Protein AF-A0A4Q3SD34-F1 (afdb_monomer_lite)

Secondary structure (DSSP, 8-state):
--------------------S-SHHHHHHHHHHHHHHHHHHHHHH---GGGS--SSGGGPPPHHHHHHHHHHHHHHHHHHHHHHHHHHHHHHHTTTTT--HHHHHHHHHHHHHHHHHHHHHHHHHHHHHHHHTSTTHHHHHHHHHHHHHHHHHHH-TTS----EEEEEES-SS-EEE-TTSB-TTS-B-SSEEEEEEGGGGSSSHHHHHHHHHHHHHHHHHTTHHHHHHHHHHSGGG-

Foldseek 3Di:
DDDDDDDDDDDDDPPDPPPPPDDPVVVLLVVLLVVLVVLVVV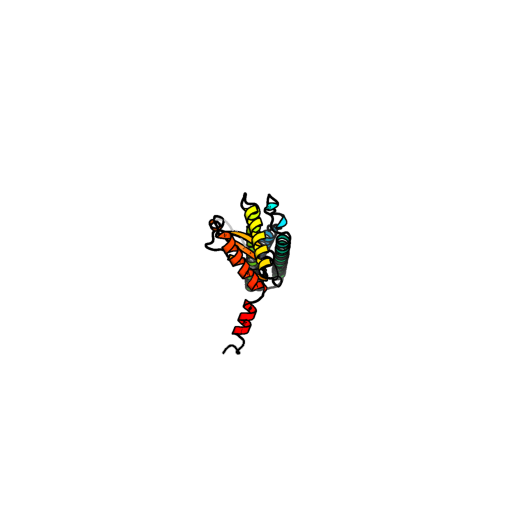LVVDDQLVVLAAPDPLLDFDPQVSVLLRVLSVVLSVVLNVLSVVLNVVSVVCVVPVDDSVVSVVSSVVSVQLSVQSVVQSVLVVQLSNQSNPPPRSNVQNVLQVLLQVLLVVVDPLFDRAREGEDEDQDPAKAKPAFQDQGRNRDTRRYIYIYDYPVCVPDDNRSVRSSVNSVVNRCVRVVVVVVVVVVVPPPPPD

Sequence (238 aa):
MKDSLFTSIMNANPQPAHLQKQPRASYALDYLLNEAQSLLSRLHQVKPFSMTMPMVQGAAVSDRAMKEVSELLEHGKNAVFKSISAFINTVQNARTQQHDVGELQTRFSLLRLRYNSILDQLDIFADVLAQRSEHGVGIWLSGLDVLAEDGLIACNDLVNNPALMVYIDRGHGAAIRRAATKLPGGDDNPVAVIQVPRERMVGSGVASSLIHEVGHQAVESLHVSAQIRKLLHSKDFL

pLDDT: mean 83.19, std 16.23, range [33.06, 96.69]

Radius of gyration: 30.03 Å; chains: 1; bounding box: 88×64×95 Å

Structure (mmCIF, N/CA/C/O backbone):
data_AF-A0A4Q3SD34-F1
#
_entry.id 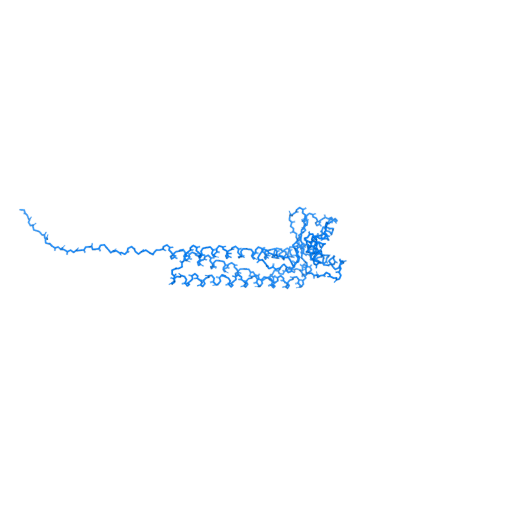  AF-A0A4Q3SD34-F1
#
loop_
_atom_site.group_PDB
_atom_site.id
_atom_site.type_symbol
_atom_site.label_atom_id
_atom_site.label_alt_id
_atom_site.label_comp_id
_atom_site.label_asym_id
_atom_site.label_entity_id
_atom_site.label_seq_id
_atom_site.pdbx_PDB_ins_code
_atom_site.Cartn_x
_atom_site.Cartn_y
_atom_site.Cartn_z
_atom_site.occupancy
_atom_site.B_iso_or_equiv
_atom_site.auth_seq_id
_atom_site.auth_comp_id
_atom_site.auth_asym_id
_atom_site.auth_atom_id
_atom_site.pdbx_PDB_model_num
ATOM 1 N N . MET A 1 1 ? -51.416 42.972 74.936 1.00 43.94 1 MET A N 1
ATOM 2 C CA . MET A 1 1 ? -50.729 42.782 73.641 1.00 43.94 1 MET A CA 1
ATOM 3 C C . MET A 1 1 ? -50.892 41.320 73.257 1.00 43.94 1 MET A C 1
ATOM 5 O O . MET A 1 1 ? -50.653 40.474 74.104 1.00 43.94 1 MET A O 1
ATOM 9 N N . LYS A 1 2 ? -51.419 41.108 72.047 1.00 35.03 2 LYS A N 1
ATOM 10 C CA . LYS A 1 2 ? -51.870 39.874 71.371 1.00 35.03 2 LYS A CA 1
ATOM 11 C C . LYS A 1 2 ? -50.932 38.659 71.531 1.00 35.03 2 LYS A C 1
ATOM 13 O O . LYS A 1 2 ? -49.721 38.844 71.516 1.00 35.03 2 LYS A O 1
ATOM 18 N N . ASP A 1 3 ? -51.491 37.498 71.886 1.00 34.22 3 ASP A N 1
ATOM 19 C CA . ASP A 1 3 ? -51.780 36.305 71.039 1.00 34.22 3 ASP A CA 1
ATOM 20 C C . ASP A 1 3 ? -50.501 35.592 70.546 1.00 34.22 3 ASP A C 1
ATOM 22 O O . ASP A 1 3 ? -49.710 36.166 69.809 1.00 34.22 3 ASP A O 1
ATOM 26 N N . SER A 1 4 ? -50.146 34.409 71.069 1.00 41.91 4 SER A N 1
ATOM 27 C CA . SER A 1 4 ? -50.618 33.077 70.626 1.00 41.91 4 SER A CA 1
ATOM 28 C C . SER A 1 4 ? -50.317 32.805 69.150 1.00 41.91 4 SER A C 1
ATOM 30 O O . SER A 1 4 ? -50.845 33.531 68.319 1.00 41.91 4 SER A O 1
ATOM 32 N N . LEU A 1 5 ? -49.542 31.746 68.839 1.00 34.38 5 LEU A N 1
ATOM 33 C CA . LEU A 1 5 ? -49.793 30.764 67.756 1.00 34.38 5 LEU A CA 1
ATOM 34 C C . LEU A 1 5 ? -48.586 29.814 67.489 1.00 34.38 5 LEU A C 1
ATOM 36 O O . LEU A 1 5 ? -47.457 30.269 67.341 1.00 34.38 5 LEU A O 1
ATOM 40 N N . PHE A 1 6 ? -48.907 28.512 67.356 1.00 34.81 6 PHE A N 1
ATOM 41 C CA . PHE A 1 6 ? -48.138 27.347 66.842 1.00 34.81 6 PHE A CA 1
ATOM 42 C C . PHE A 1 6 ? -46.991 26.805 67.720 1.00 34.81 6 PHE A C 1
ATOM 44 O O . PHE A 1 6 ? -45.934 27.408 67.816 1.00 34.81 6 PHE A O 1
ATOM 51 N N . THR A 1 7 ? -47.090 25.692 68.463 1.00 35.28 7 THR A N 1
ATOM 52 C CA . THR A 1 7 ? -47.574 24.312 68.201 1.00 35.28 7 THR A CA 1
ATOM 53 C C . THR A 1 7 ? -46.799 23.547 67.119 1.00 35.28 7 THR A C 1
ATOM 55 O O . THR A 1 7 ? -47.086 23.670 65.937 1.00 35.28 7 THR A O 1
ATOM 58 N N . SER A 1 8 ? -45.857 22.722 67.596 1.00 37.97 8 SER A N 1
ATOM 59 C CA . SER A 1 8 ? -45.532 21.344 67.181 1.00 37.97 8 SER A CA 1
ATOM 60 C C . SER A 1 8 ? -45.650 20.968 65.701 1.00 37.97 8 SER A C 1
ATOM 62 O O . SER A 1 8 ? -46.760 20.736 65.239 1.00 37.97 8 SER A O 1
ATOM 64 N N . ILE A 1 9 ? -44.506 20.712 65.048 1.00 37.50 9 ILE A N 1
ATOM 65 C CA . ILE A 1 9 ? -44.315 19.552 64.156 1.00 37.50 9 ILE A CA 1
ATOM 66 C C . ILE A 1 9 ? -42.871 19.045 64.322 1.00 37.50 9 ILE A C 1
ATOM 68 O O . ILE A 1 9 ? -41.914 19.651 63.844 1.00 37.50 9 ILE A O 1
ATOM 72 N N . MET A 1 10 ? -42.729 17.898 64.994 1.00 38.75 10 MET A N 1
ATOM 73 C CA . MET A 1 10 ? -41.684 16.927 64.676 1.00 38.75 10 MET A CA 1
ATOM 74 C C . MET A 1 10 ? -41.808 16.563 63.197 1.00 38.75 10 MET A C 1
ATOM 76 O O . MET A 1 10 ? -42.869 16.098 62.795 1.00 38.75 10 MET A O 1
ATOM 80 N N . ASN A 1 11 ? -40.738 16.680 62.414 1.00 36.41 11 ASN A N 1
ATOM 81 C CA . ASN A 1 11 ? -40.399 15.591 61.506 1.00 36.41 11 ASN A CA 1
ATOM 82 C C . ASN A 1 11 ? -38.962 15.686 61.004 1.00 36.41 11 ASN A C 1
ATOM 84 O O . ASN A 1 11 ? -38.533 16.664 60.396 1.00 36.41 11 ASN A O 1
ATOM 88 N N . ALA A 1 12 ? -38.256 14.603 61.311 1.00 41.91 12 ALA A N 1
ATOM 89 C CA . ALA A 1 12 ? -37.101 14.062 60.635 1.00 41.91 12 ALA A CA 1
ATOM 90 C C . ALA A 1 12 ? -36.915 14.582 59.203 1.00 41.91 12 ALA A C 1
ATOM 92 O O . ALA A 1 12 ? -37.722 14.305 58.319 1.00 41.91 12 ALA A O 1
ATOM 93 N N . ASN A 1 13 ? -35.786 15.242 58.965 1.00 33.06 13 ASN A N 1
ATOM 94 C CA . ASN A 1 13 ? -35.209 15.289 57.634 1.00 33.06 13 ASN A CA 1
ATOM 95 C C . ASN A 1 13 ? -33.976 14.374 57.637 1.00 33.06 13 ASN A C 1
ATOM 97 O O . ASN A 1 13 ? -32.882 14.834 57.972 1.00 33.06 13 ASN A O 1
ATOM 101 N N . PRO A 1 14 ? -34.116 13.066 57.349 1.00 40.38 14 PRO A N 1
ATOM 102 C CA . PRO A 1 14 ? -32.965 12.289 56.944 1.00 40.38 14 PRO A CA 1
ATOM 103 C C . PRO A 1 14 ? -32.581 12.819 55.564 1.00 40.38 14 PRO A C 1
ATOM 105 O O . PRO A 1 14 ? -33.291 12.592 54.584 1.00 40.38 14 PRO A O 1
ATOM 108 N N . GLN A 1 15 ? -31.474 13.557 55.478 1.00 40.53 15 GLN A N 1
ATOM 109 C CA . GLN A 1 15 ? -30.847 13.774 54.179 1.00 40.53 15 GLN A CA 1
ATOM 110 C C . GLN A 1 15 ? -30.647 12.393 53.534 1.00 40.53 15 GLN A C 1
ATOM 112 O O . GLN A 1 15 ? -30.034 11.522 54.162 1.00 40.53 15 GLN A O 1
ATOM 117 N N . PRO A 1 16 ? -31.187 12.138 52.331 1.00 36.78 16 PRO A N 1
ATOM 118 C CA . PRO A 1 16 ? -31.052 10.836 51.712 1.00 36.78 16 PRO A CA 1
ATOM 119 C C . PRO A 1 16 ? -29.580 10.597 51.384 1.00 36.78 16 PRO A C 1
ATOM 121 O O . PRO A 1 16 ? -28.958 11.331 50.615 1.00 36.78 16 PRO A O 1
ATOM 124 N N . ALA A 1 17 ? -29.041 9.527 51.964 1.00 40.59 17 ALA A N 1
ATOM 125 C CA . ALA A 1 17 ? -27.753 8.929 51.649 1.00 40.59 17 ALA A CA 1
ATOM 126 C C . ALA A 1 17 ? -27.761 8.300 50.238 1.00 40.59 17 ALA A C 1
ATOM 128 O O . ALA A 1 17 ? -27.554 7.104 50.066 1.00 40.59 17 ALA A O 1
ATOM 129 N N . HIS A 1 18 ? -28.004 9.116 49.213 1.00 40.25 18 HIS A N 1
ATOM 130 C CA . HIS A 1 18 ? -27.936 8.731 47.806 1.00 40.25 18 HIS A CA 1
ATOM 131 C C . HIS A 1 18 ? -27.177 9.782 46.989 1.00 40.25 18 HIS A C 1
ATOM 133 O O . HIS A 1 18 ? -27.615 10.219 45.931 1.00 40.25 18 HIS A O 1
ATOM 139 N N . LEU A 1 19 ? -25.966 10.132 47.427 1.00 41.06 19 LEU A N 1
ATOM 140 C CA . LEU A 1 19 ? -24.918 10.484 46.469 1.00 41.06 19 LEU A CA 1
ATOM 141 C C . LEU A 1 19 ? -24.495 9.183 45.782 1.00 41.06 19 LEU A C 1
ATOM 143 O O . LEU A 1 19 ? -23.561 8.496 46.197 1.00 41.06 19 LEU A O 1
ATOM 147 N N . GLN A 1 20 ? -25.277 8.808 44.768 1.00 48.84 20 GLN A N 1
ATOM 148 C CA . GLN A 1 20 ? -24.973 7.730 43.841 1.00 48.84 20 GLN A CA 1
ATOM 149 C C . GLN A 1 20 ? -23.532 7.907 43.345 1.00 48.84 20 GLN A C 1
ATOM 151 O O . GLN A 1 20 ? -23.203 8.856 42.635 1.00 48.84 20 GLN A O 1
ATOM 156 N N . LYS A 1 21 ? -22.659 6.966 43.714 1.00 45.34 21 LYS A N 1
ATOM 157 C CA . LYS A 1 21 ? -21.327 6.756 43.128 1.00 45.34 21 LYS A CA 1
ATOM 158 C C . LYS A 1 21 ? -21.448 6.286 41.664 1.00 45.34 21 LYS A C 1
ATOM 160 O O . LYS A 1 21 ? -20.901 5.255 41.300 1.00 45.34 21 LYS A O 1
ATOM 165 N N . GLN A 1 22 ? -22.180 6.997 40.812 1.00 58.72 22 GLN A N 1
ATOM 166 C CA . GLN A 1 22 ? -22.229 6.738 39.372 1.00 58.72 22 GLN A CA 1
ATOM 167 C C . GLN A 1 22 ? -22.376 8.064 38.625 1.00 58.72 22 GLN A C 1
ATOM 169 O O . GLN A 1 22 ? -23.469 8.611 38.537 1.00 58.72 22 GLN A O 1
ATOM 174 N N . PRO A 1 23 ? -21.252 8.640 38.155 1.00 55.62 23 PRO A N 1
ATOM 175 C CA . PRO A 1 23 ? -21.280 9.152 36.778 1.00 55.62 23 PRO A CA 1
ATOM 176 C C . PRO A 1 23 ? -20.017 8.849 35.948 1.00 55.62 23 PRO A C 1
ATOM 178 O O . PRO A 1 23 ? -20.110 8.640 34.745 1.00 55.62 23 PRO A O 1
ATOM 181 N N . ARG A 1 24 ? -18.815 8.811 36.545 1.00 60.28 24 ARG A N 1
ATOM 182 C CA . ARG A 1 24 ? -17.552 8.873 35.773 1.00 60.28 24 ARG A CA 1
ATOM 183 C C . ARG A 1 24 ? -17.277 7.649 34.895 1.00 60.28 24 ARG A C 1
ATOM 185 O O . ARG A 1 24 ? -16.836 7.817 33.765 1.00 60.28 24 ARG A O 1
ATOM 192 N N . ALA A 1 25 ? -17.540 6.443 35.399 1.00 64.06 25 ALA A N 1
ATOM 193 C CA . ALA A 1 25 ? -17.290 5.215 34.642 1.00 64.06 25 ALA A CA 1
ATOM 194 C C . ALA A 1 25 ? -18.228 5.085 33.429 1.00 64.06 25 ALA A C 1
ATOM 196 O O . ALA A 1 25 ? -17.779 4.687 32.360 1.00 64.06 25 ALA A O 1
ATOM 197 N N . SER A 1 26 ? -19.496 5.501 33.563 1.00 74.19 26 SER A N 1
ATOM 198 C CA . SER A 1 26 ? -20.449 5.519 32.442 1.00 74.19 26 SER A CA 1
ATOM 199 C C . SER A 1 26 ? -19.987 6.474 31.343 1.00 74.19 26 SER A C 1
ATOM 201 O O . SER A 1 26 ? -19.877 6.062 30.194 1.00 74.19 26 SER A O 1
ATOM 203 N N . TYR A 1 27 ? -19.601 7.705 31.703 1.00 84.00 27 TYR A N 1
ATOM 204 C CA . TYR A 1 27 ? -19.099 8.683 30.731 1.00 84.00 27 TYR A CA 1
ATOM 205 C C . TYR A 1 27 ? -17.830 8.214 30.005 1.00 84.00 27 TYR A C 1
ATOM 207 O O . TYR A 1 27 ? -17.676 8.477 28.815 1.00 84.00 27 TYR A O 1
ATOM 215 N N . ALA A 1 28 ? -16.927 7.507 30.690 1.00 87.38 28 ALA A N 1
ATOM 216 C CA . ALA A 1 28 ? -15.711 6.980 30.070 1.00 87.38 28 ALA A CA 1
ATOM 217 C C . ALA A 1 28 ? -16.007 5.866 29.047 1.00 87.38 28 ALA A C 1
ATOM 219 O O . ALA A 1 28 ? -15.408 5.839 27.973 1.00 87.38 28 ALA A O 1
ATOM 220 N N . LEU A 1 29 ? -16.959 4.977 29.349 1.00 89.44 29 LEU A N 1
ATOM 221 C CA . LEU A 1 29 ? -17.404 3.945 28.410 1.00 89.44 29 LEU A CA 1
ATOM 222 C C . LEU A 1 29 ? -18.146 4.552 27.211 1.00 89.44 29 LEU A C 1
ATOM 224 O O . LEU A 1 29 ? -17.932 4.118 26.081 1.00 89.44 29 LEU A O 1
ATOM 228 N N . ASP A 1 30 ? -18.974 5.575 27.439 1.00 90.38 30 ASP A N 1
ATOM 229 C CA . ASP A 1 30 ? -19.666 6.311 26.374 1.00 90.38 30 ASP A CA 1
ATOM 230 C C . ASP A 1 30 ? -18.673 7.012 25.440 1.00 90.38 30 ASP A C 1
ATOM 232 O O . ASP A 1 30 ? -18.822 6.960 24.219 1.00 90.38 30 ASP A O 1
ATOM 236 N N . TYR A 1 31 ? -17.619 7.607 26.004 1.00 92.62 31 TYR A N 1
ATOM 237 C CA . TYR A 1 31 ? -16.535 8.212 25.236 1.00 92.62 31 TYR A CA 1
ATOM 238 C C . TYR A 1 31 ? -15.827 7.186 24.337 1.00 92.62 31 TYR A C 1
ATOM 240 O O . TYR A 1 31 ? -15.721 7.398 23.130 1.00 92.62 31 TYR A O 1
ATOM 248 N N . LEU A 1 32 ? -15.415 6.042 24.895 1.00 93.81 32 LEU A N 1
ATOM 249 C CA . LEU A 1 32 ? -14.768 4.966 24.134 1.00 93.81 32 LEU A CA 1
ATOM 250 C C . LEU A 1 32 ? -15.659 4.403 23.023 1.00 93.81 32 LEU A C 1
ATOM 252 O O . LEU A 1 32 ? -15.178 4.103 21.928 1.00 93.81 32 LEU A O 1
ATOM 256 N N . LEU A 1 33 ? -16.958 4.266 23.294 1.00 94.44 33 LEU A N 1
ATOM 257 C CA . LEU A 1 33 ? -17.926 3.797 22.311 1.00 94.44 33 LEU A CA 1
ATOM 258 C C . LEU A 1 33 ? -18.051 4.781 21.141 1.00 94.44 33 LEU A C 1
ATOM 260 O O . LEU A 1 33 ? -17.977 4.363 19.985 1.00 94.44 33 LEU A O 1
ATOM 264 N N . ASN A 1 34 ? -18.185 6.076 21.433 1.00 95.19 34 ASN A N 1
ATOM 265 C CA . ASN A 1 34 ? -18.289 7.121 20.414 1.00 95.19 34 ASN A CA 1
ATOM 266 C C . ASN A 1 34 ? -17.014 7.215 19.559 1.00 95.19 34 ASN A C 1
ATOM 268 O O . ASN A 1 34 ? -17.090 7.333 18.336 1.00 95.19 34 ASN A O 1
ATOM 272 N N . GLU A 1 35 ? -15.836 7.105 20.174 1.00 96.69 35 GLU A N 1
ATOM 273 C CA . GLU A 1 35 ? -14.555 7.083 19.457 1.00 96.69 35 GLU A CA 1
ATOM 274 C C . GLU A 1 35 ? -14.430 5.858 18.532 1.00 96.69 35 GLU A C 1
ATOM 276 O O . GLU A 1 35 ? -14.020 5.979 17.373 1.00 96.69 35 GLU A O 1
ATOM 281 N N . ALA A 1 36 ? -14.851 4.674 18.989 1.00 96.19 36 ALA A N 1
ATOM 282 C CA . ALA A 1 36 ? -14.878 3.473 18.155 1.00 96.19 36 ALA A CA 1
ATOM 283 C C . ALA A 1 36 ? -15.874 3.593 16.984 1.00 96.19 36 ALA A C 1
ATOM 285 O O . ALA A 1 36 ? -15.559 3.209 15.856 1.00 96.19 36 ALA A O 1
ATOM 286 N N . GLN A 1 37 ? -17.050 4.180 17.215 1.00 96.12 37 GLN A N 1
ATOM 287 C CA . GLN A 1 37 ? -18.034 4.463 16.163 1.00 96.12 37 GLN A CA 1
ATOM 288 C C . GLN A 1 37 ? -17.535 5.512 15.157 1.00 96.12 37 GLN A C 1
ATOM 290 O O . GLN A 1 37 ? -17.811 5.404 13.960 1.00 96.12 37 GLN A O 1
ATOM 295 N N . SER A 1 38 ? -16.754 6.496 15.609 1.00 96.25 38 SER A N 1
ATOM 296 C CA . SER A 1 38 ? -16.080 7.466 14.738 1.00 96.25 38 SER A CA 1
ATOM 297 C C . SER A 1 38 ? -15.061 6.787 13.815 1.00 96.25 38 SER A C 1
ATOM 299 O O . SER A 1 38 ? -15.025 7.081 12.617 1.00 96.25 38 SER A O 1
ATOM 301 N N . LEU A 1 39 ? -14.274 5.827 14.323 1.00 95.88 39 LEU A N 1
ATOM 302 C CA . LEU A 1 39 ? -13.377 5.018 13.484 1.00 95.88 39 LEU A CA 1
ATOM 303 C C . LEU A 1 39 ? -14.153 4.237 12.417 1.00 95.88 39 LEU A C 1
ATOM 305 O O . LEU A 1 39 ? -13.760 4.236 11.252 1.00 95.88 39 LEU A O 1
ATOM 309 N N . LEU A 1 40 ? -15.279 3.622 12.789 1.00 94.44 40 LEU A N 1
ATOM 310 C CA . LEU A 1 40 ? -16.130 2.894 11.846 1.00 94.44 40 LEU A CA 1
ATOM 311 C C . LEU A 1 40 ? -16.703 3.817 10.761 1.00 94.44 40 LEU A C 1
ATOM 313 O O . LEU A 1 40 ? -16.661 3.501 9.574 1.00 94.44 40 LEU A O 1
ATOM 317 N N . SER A 1 41 ? -17.180 4.994 11.168 1.00 94.88 41 SER A N 1
ATOM 318 C CA . SER A 1 41 ? -17.732 6.000 10.258 1.00 94.88 41 SER A CA 1
ATOM 319 C C . SER A 1 41 ? -16.690 6.491 9.252 1.00 94.88 41 SER A C 1
ATOM 321 O O . SER A 1 41 ? -17.011 6.689 8.082 1.00 94.88 41 SER A O 1
ATOM 323 N N . ARG A 1 42 ? -15.431 6.651 9.677 1.00 93.75 42 ARG A N 1
ATOM 324 C CA . ARG A 1 42 ? -14.319 6.983 8.776 1.00 93.75 42 ARG A CA 1
ATOM 325 C C . ARG A 1 42 ? -13.960 5.822 7.849 1.00 93.75 42 ARG A C 1
ATOM 327 O O . ARG A 1 42 ? -13.786 6.047 6.657 1.00 93.75 42 ARG A O 1
ATOM 334 N N . LEU A 1 43 ? -13.948 4.583 8.344 1.00 93.19 43 LEU A N 1
ATOM 335 C CA . LEU A 1 43 ? -13.711 3.395 7.513 1.00 93.19 43 LEU A CA 1
ATOM 336 C C . LEU A 1 43 ? -14.728 3.272 6.365 1.00 93.19 43 LEU A C 1
ATOM 338 O O . LEU A 1 43 ? -14.383 2.849 5.261 1.00 93.19 43 LEU A O 1
ATOM 342 N N . HIS A 1 44 ? -15.981 3.658 6.612 1.00 91.38 44 HIS A N 1
ATOM 343 C CA . HIS A 1 44 ? -17.042 3.637 5.603 1.00 91.38 44 HIS A CA 1
ATOM 344 C C . HIS A 1 44 ? -16.840 4.681 4.493 1.00 91.38 44 HIS A C 1
ATOM 346 O O . HIS A 1 44 ? -17.357 4.496 3.394 1.00 91.38 44 HIS A O 1
ATOM 352 N N . GLN A 1 45 ? -16.075 5.747 4.745 1.00 90.50 45 GLN A N 1
ATOM 353 C CA . GLN A 1 45 ? -15.760 6.767 3.739 1.00 90.50 45 GLN A CA 1
ATOM 354 C C . GLN A 1 45 ? -14.659 6.324 2.770 1.00 90.50 45 GLN A C 1
ATOM 356 O O . GLN A 1 45 ? -14.542 6.895 1.687 1.00 90.50 45 GLN A O 1
ATOM 361 N N . VAL A 1 46 ? -13.879 5.296 3.123 1.00 88.81 46 VAL A N 1
ATOM 362 C CA . VAL A 1 46 ? -12.850 4.734 2.243 1.00 88.81 46 VAL A CA 1
ATOM 363 C C . VAL A 1 46 ? -13.531 4.072 1.045 1.00 88.81 46 VAL A C 1
ATOM 365 O O . VAL A 1 46 ? -14.189 3.035 1.185 1.00 88.81 46 VAL A O 1
ATOM 368 N N . LYS A 1 47 ? -13.395 4.675 -0.136 1.00 87.19 47 LYS A N 1
ATOM 369 C CA . LYS A 1 47 ? -14.011 4.185 -1.374 1.00 87.19 47 LYS A CA 1
ATOM 370 C C . LYS A 1 47 ? -13.188 3.054 -2.001 1.00 87.19 47 LYS A C 1
ATOM 372 O O . LYS A 1 47 ? -11.979 3.007 -1.797 1.00 87.19 47 LYS A O 1
ATOM 377 N N . PRO A 1 48 ? -13.819 2.151 -2.772 1.00 87.62 48 PRO A N 1
ATOM 378 C CA . PRO A 1 48 ? -13.096 1.203 -3.611 1.00 87.62 48 PRO A CA 1
ATOM 379 C C . PRO A 1 48 ? -12.181 1.928 -4.597 1.00 87.62 48 PRO A C 1
ATOM 381 O O . PRO A 1 48 ? -12.592 2.923 -5.197 1.00 87.62 48 PRO A O 1
ATOM 384 N N . PHE A 1 49 ? -10.984 1.391 -4.828 1.00 87.81 49 PHE A N 1
ATOM 385 C CA . PHE A 1 49 ? -10.047 1.956 -5.800 1.00 87.81 49 PHE A CA 1
ATOM 386 C C . PHE A 1 49 ? -10.605 1.988 -7.225 1.00 87.81 49 PHE A C 1
ATOM 388 O O . PHE A 1 49 ? -10.253 2.867 -8.004 1.00 87.81 49 PHE A O 1
ATOM 395 N N . SER A 1 50 ? -11.524 1.081 -7.568 1.00 83.25 50 SER A N 1
ATOM 396 C CA . SER A 1 50 ? -12.205 1.074 -8.868 1.00 83.25 50 SER A CA 1
ATOM 397 C C . SER A 1 50 ? -13.043 2.327 -9.132 1.00 83.25 50 SER A C 1
ATOM 399 O O . SER A 1 50 ? -13.378 2.602 -10.278 1.00 83.25 50 SER A O 1
ATOM 401 N N . MET A 1 51 ? -13.363 3.116 -8.100 1.00 82.94 51 MET A N 1
ATOM 402 C CA . MET A 1 51 ? -14.027 4.412 -8.263 1.00 82.94 51 MET A CA 1
ATOM 403 C C . MET A 1 51 ? -13.054 5.549 -8.617 1.00 82.94 51 MET A C 1
ATOM 405 O O . MET A 1 51 ? -13.508 6.650 -8.920 1.00 82.94 51 MET A O 1
ATOM 409 N N . THR A 1 52 ? -11.744 5.295 -8.598 1.00 72.88 52 THR A N 1
ATOM 410 C CA . THR A 1 52 ? -10.673 6.267 -8.876 1.00 72.88 52 THR A CA 1
ATOM 411 C C . THR A 1 52 ? -10.084 6.060 -10.279 1.00 72.88 52 THR A C 1
ATOM 413 O O . THR A 1 52 ? -8.876 6.161 -10.480 1.00 72.88 52 THR A O 1
ATOM 416 N N . MET A 1 53 ? -10.922 5.716 -11.264 1.00 67.56 53 MET A N 1
ATOM 417 C CA . MET A 1 53 ? -10.452 5.474 -12.632 1.00 67.56 53 MET A CA 1
ATOM 418 C C . MET A 1 53 ? -9.902 6.752 -13.283 1.00 67.56 53 MET A C 1
ATOM 420 O O . MET A 1 53 ? -10.537 7.806 -13.177 1.00 67.56 53 MET A O 1
ATOM 424 N N . PRO A 1 54 ? -8.766 6.667 -14.003 1.00 76.69 54 PRO A N 1
ATOM 425 C CA . PRO A 1 54 ? -8.249 7.798 -14.753 1.00 76.69 54 PRO A CA 1
ATOM 426 C C . PRO A 1 54 ? -9.204 8.202 -15.873 1.00 76.69 54 PRO A C 1
ATOM 428 O O . PRO A 1 54 ? -9.909 7.375 -16.453 1.00 76.69 54 PRO A O 1
ATOM 431 N N . MET A 1 55 ? -9.183 9.488 -16.229 1.00 72.56 55 MET A N 1
ATOM 432 C CA . MET A 1 55 ? -10.027 10.022 -17.306 1.00 72.56 55 MET A CA 1
ATOM 433 C C . MET A 1 55 ? -9.662 9.464 -18.692 1.00 72.56 55 MET A C 1
ATOM 435 O O . MET A 1 55 ? -10.460 9.560 -19.622 1.00 72.56 55 MET A O 1
ATOM 439 N N . VAL A 1 56 ? -8.465 8.886 -18.843 1.00 83.44 56 VAL A N 1
ATOM 440 C CA . VAL A 1 56 ? -7.976 8.284 -20.089 1.00 83.44 56 VAL A CA 1
ATOM 441 C C . VAL A 1 56 ? -7.451 6.874 -19.837 1.00 83.44 56 VAL A C 1
ATOM 443 O O . VAL A 1 56 ? -6.721 6.634 -18.879 1.00 83.44 56 VAL A O 1
ATOM 446 N N . GLN A 1 57 ? -7.778 5.943 -20.737 1.00 84.62 57 GLN A N 1
ATOM 447 C CA . GLN A 1 57 ? -7.357 4.539 -20.625 1.00 84.62 57 GLN A CA 1
ATOM 448 C C . GLN A 1 57 ? -5.834 4.374 -20.692 1.00 84.62 57 GLN A C 1
ATOM 450 O O . GLN A 1 57 ? -5.275 3.552 -19.982 1.00 84.62 57 GLN A O 1
ATOM 455 N N . GLY A 1 58 ? -5.142 5.210 -21.475 1.00 86.50 58 GLY A N 1
ATOM 456 C CA . GLY A 1 58 ? -3.676 5.192 -21.564 1.00 86.50 58 GLY A CA 1
ATOM 457 C C . GLY A 1 58 ? -2.947 5.655 -20.297 1.00 86.50 58 GLY A C 1
ATOM 458 O O . GLY A 1 58 ? -1.725 5.670 -20.284 1.00 86.50 58 GLY A O 1
ATOM 459 N N . ALA A 1 59 ? -3.675 6.072 -19.260 1.00 91.25 59 ALA A N 1
ATOM 460 C CA . ALA A 1 59 ? -3.131 6.359 -17.938 1.00 91.25 59 ALA A CA 1
ATOM 461 C C . ALA A 1 59 ? -3.515 5.284 -16.907 1.00 91.25 59 ALA A C 1
ATOM 463 O O . ALA A 1 59 ? -3.277 5.468 -15.720 1.00 91.25 59 ALA A O 1
ATOM 464 N N . ALA A 1 60 ? -4.152 4.184 -17.310 1.00 91.00 60 ALA A N 1
ATOM 465 C CA . ALA A 1 60 ? -4.475 3.108 -16.385 1.00 91.00 60 ALA A CA 1
ATOM 466 C C . ALA A 1 60 ? -3.203 2.399 -15.889 1.00 91.00 60 ALA A C 1
ATOM 468 O O . ALA A 1 60 ? -2.197 2.310 -16.597 1.00 91.00 60 ALA A O 1
ATOM 469 N N . VAL A 1 61 ? -3.270 1.900 -14.654 1.00 92.75 61 VAL A N 1
ATOM 470 C CA . VAL A 1 61 ? -2.341 0.877 -14.153 1.00 92.75 61 VAL A CA 1
ATOM 471 C C . VAL A 1 61 ? -2.701 -0.477 -14.769 1.00 92.75 61 VAL A C 1
ATOM 473 O O . VAL A 1 61 ? -3.811 -0.644 -15.279 1.00 92.75 61 VAL A O 1
ATOM 476 N N . SER A 1 62 ? -1.800 -1.458 -14.697 1.00 92.69 62 SER A N 1
ATOM 477 C CA . SER A 1 62 ? -2.100 -2.801 -15.201 1.00 92.69 62 SER A CA 1
ATOM 478 C C . SER A 1 62 ? -3.254 -3.459 -14.429 1.00 92.69 62 SER A C 1
ATOM 480 O O . SER A 1 62 ? -3.422 -3.256 -13.222 1.00 92.69 62 SER A O 1
ATOM 482 N N . ASP A 1 63 ? -4.051 -4.286 -15.116 1.00 92.25 63 ASP A N 1
ATOM 483 C CA . ASP A 1 63 ? -5.204 -4.983 -14.520 1.00 92.25 63 ASP A CA 1
ATOM 484 C C . ASP A 1 63 ? -4.801 -5.833 -13.311 1.00 92.25 63 ASP A C 1
ATOM 486 O O . ASP A 1 63 ? -5.528 -5.925 -12.319 1.00 92.25 63 ASP A O 1
ATOM 490 N N . ARG A 1 64 ? -3.605 -6.431 -13.374 1.00 93.44 64 ARG A N 1
ATOM 491 C CA . ARG A 1 64 ? -3.027 -7.189 -12.267 1.00 93.44 64 ARG A CA 1
ATOM 492 C C . ARG A 1 64 ? -2.774 -6.294 -11.060 1.00 93.44 64 ARG A C 1
ATOM 494 O O . ARG A 1 64 ? -3.228 -6.625 -9.968 1.00 93.44 64 ARG A O 1
ATOM 501 N N . ALA A 1 65 ? -2.109 -5.157 -11.265 1.00 93.62 65 ALA A N 1
ATOM 502 C CA . ALA A 1 65 ? -1.826 -4.205 -10.200 1.00 93.62 65 ALA A CA 1
ATOM 503 C C . ALA A 1 65 ? -3.130 -3.715 -9.546 1.00 93.62 65 ALA A C 1
ATOM 505 O O . ALA A 1 65 ? -3.258 -3.691 -8.322 1.00 93.62 65 ALA A O 1
ATOM 506 N N . MET A 1 66 ? -4.130 -3.395 -10.373 1.00 93.62 66 MET A N 1
ATOM 507 C CA . MET A 1 66 ? -5.445 -2.951 -9.920 1.00 93.62 66 MET A CA 1
ATOM 508 C C . MET A 1 66 ? -6.161 -4.010 -9.077 1.00 93.62 66 MET A C 1
ATOM 510 O O . MET A 1 66 ? -6.732 -3.694 -8.028 1.00 93.62 66 MET A O 1
ATOM 514 N N . LYS A 1 67 ? -6.131 -5.269 -9.524 1.00 94.00 67 LYS A N 1
ATOM 515 C CA . LYS A 1 67 ? -6.734 -6.397 -8.813 1.00 94.00 67 LYS A CA 1
ATOM 516 C C . LYS A 1 67 ? -6.078 -6.605 -7.450 1.00 94.00 67 LYS A C 1
ATOM 518 O O . LYS A 1 67 ? -6.779 -6.599 -6.442 1.00 94.00 67 LYS A O 1
ATOM 523 N N . GLU A 1 68 ? -4.755 -6.745 -7.409 1.00 93.81 68 GLU A N 1
ATOM 524 C CA . GLU A 1 68 ? -4.036 -7.088 -6.177 1.00 93.81 68 GLU A CA 1
ATOM 525 C C . GLU A 1 68 ? -4.155 -5.971 -5.115 1.00 93.81 68 GLU A C 1
ATOM 527 O O . GLU A 1 68 ? -4.353 -6.240 -3.928 1.00 93.81 68 GLU A O 1
ATOM 532 N N . VAL A 1 69 ? -4.129 -4.702 -5.534 1.00 93.50 69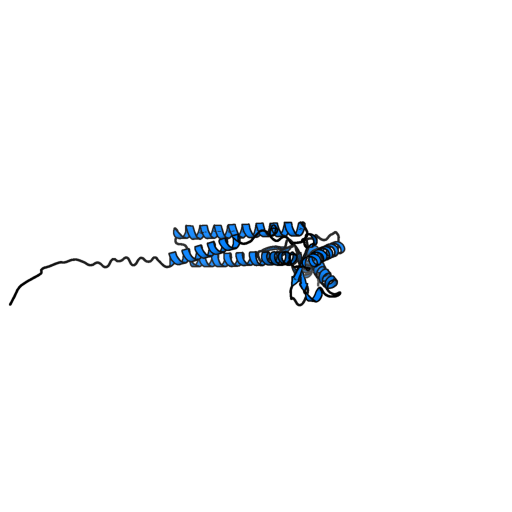 VAL A N 1
ATOM 533 C CA . VAL A 1 69 ? -4.327 -3.548 -4.638 1.00 93.50 69 VAL A CA 1
ATOM 534 C C . VAL A 1 69 ? -5.782 -3.432 -4.159 1.00 93.50 69 VAL A C 1
ATOM 536 O O . VAL A 1 69 ? -6.031 -3.062 -3.009 1.00 93.50 69 VAL A O 1
ATOM 539 N N . SER A 1 70 ? -6.759 -3.792 -4.996 1.00 93.44 70 SER A N 1
ATOM 540 C CA . SER A 1 70 ? -8.174 -3.833 -4.591 1.00 93.44 70 SER A CA 1
ATOM 541 C C . SER A 1 70 ? -8.451 -4.939 -3.571 1.00 93.44 70 SER A C 1
ATOM 543 O O . SER A 1 70 ? -9.169 -4.703 -2.599 1.00 93.44 70 SER A O 1
ATOM 545 N N . GLU A 1 71 ? -7.850 -6.117 -3.749 1.00 93.62 71 GLU A N 1
ATOM 546 C CA . GLU A 1 71 ? -7.934 -7.221 -2.786 1.00 93.62 71 GLU A CA 1
ATOM 547 C C . GLU A 1 71 ? -7.306 -6.832 -1.439 1.00 93.62 71 GLU A C 1
ATOM 549 O O . GLU A 1 71 ? -7.891 -7.087 -0.384 1.00 93.62 71 GLU A O 1
ATOM 554 N N . LEU A 1 72 ? -6.159 -6.141 -1.456 1.00 91.94 72 LEU A N 1
ATOM 555 C CA . LEU A 1 72 ? -5.535 -5.609 -0.243 1.00 91.94 72 LEU A CA 1
ATOM 556 C C . LEU A 1 72 ? -6.460 -4.633 0.499 1.00 91.94 72 LEU A C 1
ATOM 558 O O . LEU A 1 72 ? -6.617 -4.737 1.718 1.00 91.94 72 LEU A O 1
ATOM 562 N N . LEU A 1 73 ? -7.096 -3.705 -0.223 1.00 92.44 73 LEU A N 1
ATOM 563 C CA . LEU A 1 73 ? -8.059 -2.762 0.348 1.00 92.44 73 LEU A CA 1
ATOM 564 C C . LEU A 1 73 ? -9.232 -3.483 1.009 1.00 92.44 73 LEU A C 1
ATOM 566 O O . LEU A 1 73 ? -9.606 -3.155 2.137 1.00 92.44 73 LEU A O 1
ATOM 570 N N . GLU A 1 74 ? -9.821 -4.455 0.318 1.00 92.69 74 GLU A N 1
ATOM 571 C CA . GLU A 1 74 ? -10.961 -5.204 0.835 1.00 92.69 74 GLU A CA 1
ATOM 572 C C . GLU A 1 74 ? -10.588 -5.993 2.096 1.00 92.69 74 GLU A C 1
ATOM 574 O O . GLU A 1 74 ? -11.281 -5.899 3.117 1.00 92.69 74 GLU A O 1
ATOM 579 N N . HIS A 1 75 ? -9.460 -6.707 2.074 1.00 91.94 75 HIS A N 1
ATOM 580 C CA . HIS A 1 75 ? -8.958 -7.437 3.236 1.00 91.94 75 HIS A CA 1
ATOM 581 C C . HIS A 1 75 ? -8.648 -6.506 4.414 1.00 91.94 75 HIS A C 1
ATOM 583 O O . HIS A 1 75 ? -9.114 -6.763 5.530 1.00 91.94 75 HIS A O 1
ATOM 589 N N . GLY A 1 76 ? -7.944 -5.396 4.171 1.00 90.81 76 GLY A N 1
ATOM 590 C CA . GLY A 1 76 ? -7.612 -4.399 5.188 1.00 90.81 76 GLY A CA 1
ATOM 591 C C . GLY A 1 76 ? -8.861 -3.788 5.827 1.00 90.81 76 GLY A C 1
ATOM 592 O O . GLY A 1 76 ? -9.000 -3.781 7.055 1.00 90.81 76 GLY A O 1
ATOM 593 N N . LYS A 1 77 ? -9.836 -3.366 5.009 1.00 91.81 77 LYS A N 1
ATOM 594 C CA . LYS A 1 77 ? -11.115 -2.831 5.502 1.00 91.81 77 LYS A CA 1
ATOM 595 C C . LYS A 1 77 ? -11.876 -3.856 6.332 1.00 91.81 77 LYS A C 1
ATOM 597 O O . LYS A 1 77 ? -12.337 -3.532 7.427 1.00 91.81 77 LYS A O 1
ATOM 602 N N . ASN A 1 78 ? -11.978 -5.093 5.854 1.00 92.56 78 ASN A N 1
ATOM 603 C CA . ASN A 1 78 ? -12.687 -6.157 6.559 1.00 92.56 78 ASN A CA 1
ATOM 604 C C . ASN A 1 78 ? -12.022 -6.509 7.898 1.00 92.56 78 ASN A C 1
ATOM 606 O O . ASN A 1 78 ? -12.718 -6.727 8.895 1.00 92.56 78 ASN A O 1
ATOM 610 N N . ALA A 1 79 ? -10.689 -6.533 7.958 1.00 91.25 79 ALA A N 1
ATOM 611 C CA . ALA A 1 79 ? -9.947 -6.797 9.188 1.00 91.25 79 ALA A CA 1
ATOM 612 C C . ALA A 1 79 ? -10.171 -5.698 10.242 1.00 91.25 79 ALA A C 1
ATOM 614 O O . ALA A 1 79 ? -10.421 -5.994 11.419 1.00 91.25 79 ALA A O 1
ATOM 615 N N . VAL A 1 80 ? -10.139 -4.431 9.821 1.00 92.44 80 VAL A N 1
ATOM 616 C CA . VAL A 1 80 ? -10.391 -3.275 10.691 1.00 92.44 80 VAL A CA 1
ATOM 617 C C . VAL A 1 80 ? -11.847 -3.243 11.151 1.00 92.44 80 VAL A C 1
ATOM 619 O O . VAL A 1 80 ? -12.103 -3.102 12.346 1.00 92.44 80 VAL A O 1
ATOM 622 N N . PHE A 1 81 ? -12.800 -3.455 10.240 1.00 95.19 81 PHE A N 1
ATOM 623 C CA . PHE A 1 81 ? -14.229 -3.512 10.549 1.00 95.19 81 PHE A CA 1
ATOM 624 C C . PHE A 1 81 ? -14.537 -4.559 11.623 1.00 95.19 81 PHE A C 1
ATOM 626 O O . PHE A 1 81 ? -15.198 -4.253 12.619 1.00 95.19 81 PHE A O 1
ATOM 633 N N . LYS A 1 82 ? -14.015 -5.784 11.462 1.00 95.25 82 LYS A N 1
ATOM 634 C CA . LYS A 1 82 ? -14.173 -6.865 12.448 1.00 95.25 82 LYS A CA 1
ATOM 635 C C . LYS A 1 82 ? -13.571 -6.484 13.800 1.00 95.25 82 LYS A C 1
ATOM 637 O O . LYS A 1 82 ? -14.207 -6.700 14.827 1.00 95.25 82 LYS A O 1
ATOM 642 N N . SER A 1 83 ? -12.382 -5.881 13.800 1.00 94.38 83 SER A N 1
ATOM 643 C CA . SER A 1 83 ? -11.684 -5.477 15.029 1.00 94.38 83 SER A CA 1
ATOM 644 C C . SER A 1 83 ? -12.435 -4.377 15.790 1.00 94.38 83 SER A C 1
ATOM 646 O O . SER A 1 83 ? -12.610 -4.479 17.004 1.00 94.38 83 SER A O 1
ATOM 648 N N . ILE A 1 84 ? -12.937 -3.357 15.084 1.00 96.12 84 ILE A N 1
ATOM 649 C CA . ILE A 1 84 ? -13.737 -2.277 15.680 1.00 96.12 84 ILE A CA 1
ATO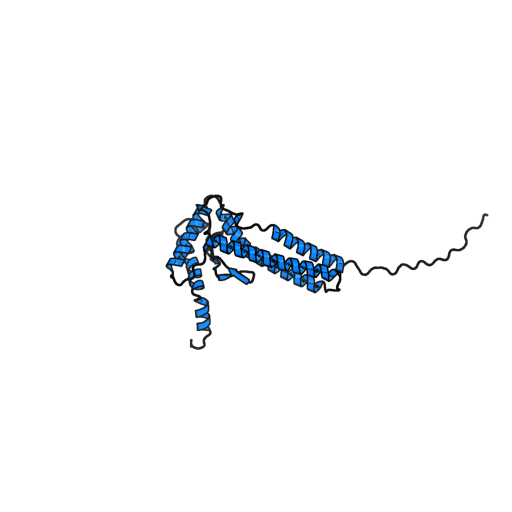M 650 C C . ILE A 1 84 ? -15.075 -2.818 16.190 1.00 96.12 84 ILE A C 1
ATOM 652 O O . ILE A 1 84 ? -15.457 -2.527 17.320 1.00 96.12 84 ILE A O 1
ATOM 656 N N . SER A 1 85 ? -15.766 -3.642 15.399 1.00 96.62 85 SER A N 1
ATOM 657 C CA . SER A 1 85 ? -17.057 -4.225 15.788 1.00 96.62 85 SER A CA 1
ATOM 658 C C . SER A 1 85 ? -16.925 -5.110 17.031 1.00 96.62 85 SER A C 1
ATOM 660 O O . SER A 1 85 ? -17.733 -5.015 17.953 1.00 96.62 85 SER A O 1
ATOM 662 N N . ALA A 1 86 ? -15.866 -5.922 17.107 1.00 95.62 86 ALA A N 1
ATOM 663 C CA . ALA A 1 86 ? -15.563 -6.724 18.290 1.00 95.62 86 ALA A CA 1
ATOM 664 C C . ALA A 1 86 ? -15.289 -5.850 19.526 1.00 95.62 86 ALA A C 1
ATOM 666 O O . ALA A 1 86 ? -15.767 -6.157 20.622 1.00 95.62 86 ALA A O 1
ATOM 667 N N . PHE A 1 87 ? -14.565 -4.739 19.359 1.00 95.75 87 PHE A N 1
ATOM 668 C CA . PHE A 1 87 ? -14.323 -3.788 20.442 1.00 95.75 87 PHE A CA 1
ATOM 669 C C . PHE A 1 87 ? -15.616 -3.101 20.908 1.00 95.75 87 PHE A C 1
ATOM 671 O O . PHE A 1 87 ? -15.871 -3.056 22.108 1.00 95.75 87 PHE A O 1
ATOM 678 N N . ILE A 1 88 ? -16.470 -2.647 19.984 1.00 94.56 88 ILE A N 1
ATOM 679 C CA . ILE A 1 88 ? -17.783 -2.056 20.296 1.00 94.56 88 ILE A CA 1
ATOM 680 C C . ILE A 1 88 ? -18.629 -3.032 21.119 1.00 94.56 88 ILE A C 1
ATOM 682 O O . ILE A 1 88 ? -19.121 -2.660 22.185 1.00 94.56 88 ILE A O 1
ATOM 686 N N . ASN A 1 89 ? -18.727 -4.291 20.682 1.00 93.44 89 ASN A N 1
ATOM 687 C CA . ASN A 1 89 ? -19.451 -5.329 21.418 1.00 93.44 89 ASN A CA 1
ATOM 688 C C . ASN A 1 89 ? -18.857 -5.544 22.821 1.00 93.44 89 ASN A C 1
ATOM 690 O O . ASN A 1 89 ? -19.590 -5.697 23.795 1.00 93.44 89 ASN A O 1
ATOM 694 N N . THR A 1 90 ? -17.526 -5.504 22.946 1.00 92.19 90 THR A N 1
ATOM 695 C CA . THR A 1 90 ? -16.835 -5.625 24.240 1.00 92.19 90 THR A CA 1
ATOM 696 C C . THR A 1 90 ? -17.195 -4.471 25.179 1.00 92.19 90 THR A C 1
ATOM 698 O O . THR A 1 90 ? -17.551 -4.717 26.329 1.00 92.19 90 THR A O 1
ATOM 701 N N . VAL A 1 91 ? -17.167 -3.223 24.698 1.00 91.31 91 VAL A N 1
ATOM 702 C CA . VAL A 1 91 ? -17.512 -2.032 25.498 1.00 91.31 91 VAL A CA 1
ATOM 703 C C . VAL A 1 91 ? -18.992 -2.029 25.892 1.00 91.31 91 VAL A C 1
ATOM 705 O O . VAL A 1 91 ? -19.329 -1.686 27.024 1.00 91.31 91 VAL A O 1
ATOM 708 N N . GLN A 1 92 ? -19.885 -2.451 24.994 1.00 89.44 92 GLN A N 1
ATOM 709 C CA . GLN A 1 92 ? -21.314 -2.569 25.290 1.00 89.44 92 GLN A CA 1
ATOM 710 C C . GLN A 1 92 ? -21.582 -3.614 26.381 1.00 89.44 92 GLN A C 1
ATOM 712 O O . GLN A 1 92 ? -22.315 -3.333 27.329 1.00 89.44 92 GLN A O 1
ATOM 717 N N . ASN A 1 93 ? -20.927 -4.776 26.312 1.00 87.38 93 ASN A N 1
ATOM 718 C CA . ASN A 1 93 ? -21.037 -5.816 27.337 1.00 87.38 93 ASN A CA 1
ATOM 719 C C . ASN A 1 93 ? -20.401 -5.384 28.671 1.00 87.38 93 ASN A C 1
ATOM 721 O O . ASN A 1 93 ? -20.932 -5.690 29.741 1.00 87.38 93 ASN A O 1
ATOM 725 N N . ALA A 1 94 ? -19.328 -4.592 28.623 1.00 84.94 94 ALA A N 1
ATOM 726 C CA . ALA A 1 94 ? -18.676 -4.009 29.794 1.00 84.94 94 ALA A CA 1
ATOM 727 C C . ALA A 1 94 ? -19.543 -2.991 30.556 1.00 84.94 94 ALA A C 1
ATOM 729 O O . ALA A 1 94 ? -19.212 -2.631 31.679 1.00 84.94 94 ALA A O 1
ATOM 730 N N . ARG A 1 95 ? -20.688 -2.552 30.016 1.00 74.25 95 ARG A N 1
ATOM 731 C CA . ARG A 1 95 ? -21.670 -1.789 30.809 1.00 74.25 95 ARG A CA 1
ATOM 732 C C . ARG A 1 95 ? -22.387 -2.649 31.853 1.00 74.25 95 ARG A C 1
ATOM 734 O O . ARG A 1 95 ? -22.877 -2.117 32.843 1.00 74.25 95 ARG A O 1
ATOM 741 N N . THR A 1 96 ? -22.457 -3.963 31.632 1.00 74.06 96 THR A N 1
ATOM 742 C CA . THR A 1 96 ? -23.138 -4.919 32.527 1.00 74.06 96 THR A CA 1
ATOM 743 C C . THR A 1 96 ? -22.190 -5.642 33.484 1.00 74.06 96 THR A C 1
ATOM 745 O O . THR A 1 96 ? -22.627 -6.184 34.494 1.00 74.06 96 THR A O 1
ATOM 748 N N . GLN A 1 97 ? -20.888 -5.624 33.199 1.00 67.88 97 GLN A N 1
ATOM 749 C CA . GLN A 1 97 ? -19.837 -6.282 33.976 1.00 67.88 97 GLN A CA 1
ATOM 750 C C . GLN A 1 97 ? -18.847 -5.217 34.474 1.00 67.88 97 GLN A C 1
ATOM 752 O O . GLN A 1 97 ? -18.510 -4.320 33.716 1.00 67.88 97 GLN A O 1
ATOM 757 N N . GLN A 1 98 ? -18.360 -5.281 35.719 1.00 65.94 98 GLN A N 1
ATOM 758 C CA . GLN A 1 98 ? -17.365 -4.324 36.243 1.00 65.94 98 GLN A CA 1
ATOM 759 C C . GLN A 1 98 ? -15.981 -4.518 35.582 1.00 65.94 98 GLN A C 1
ATOM 761 O O . GLN A 1 98 ? -15.068 -5.061 36.197 1.00 65.94 98 GLN A O 1
ATOM 766 N N . HIS A 1 99 ? -15.824 -4.102 34.322 1.00 71.12 99 HIS A N 1
ATOM 767 C CA . HIS A 1 99 ? -14.534 -4.103 33.619 1.00 71.12 99 HIS A CA 1
ATOM 768 C C . HIS A 1 99 ? -13.666 -2.916 34.037 1.00 71.12 99 HIS A C 1
ATOM 770 O O . HIS A 1 99 ? -14.173 -1.834 34.343 1.00 71.12 99 HIS A O 1
ATOM 776 N N . ASP A 1 100 ? -12.348 -3.111 33.991 1.00 82.81 100 ASP A N 1
ATOM 777 C CA . ASP A 1 100 ? -11.386 -2.027 34.164 1.00 82.81 100 ASP A CA 1
ATOM 778 C C . ASP A 1 100 ? -11.369 -1.118 32.923 1.00 82.81 100 ASP A C 1
ATOM 780 O O . ASP A 1 100 ? -11.039 -1.523 31.806 1.00 82.81 100 ASP A O 1
ATOM 784 N N . VAL A 1 101 ? -11.713 0.152 33.131 1.00 85.69 101 VAL A N 1
ATOM 785 C CA . VAL A 1 101 ? -11.712 1.186 32.089 1.00 85.69 101 VAL A CA 1
ATOM 786 C C . VAL A 1 101 ? -10.296 1.421 31.543 1.00 85.69 101 VAL A C 1
ATOM 788 O O . VAL A 1 101 ? -10.147 1.723 30.358 1.00 85.69 101 VAL A O 1
ATOM 791 N N . GLY A 1 102 ? -9.253 1.252 32.365 1.00 87.44 102 GLY A N 1
ATOM 792 C CA . GLY A 1 102 ? -7.859 1.402 31.936 1.00 87.44 102 GLY A CA 1
ATOM 793 C C . GLY A 1 102 ? -7.447 0.360 30.893 1.00 87.44 102 GLY A C 1
ATOM 794 O O . GLY A 1 102 ? -6.802 0.685 29.888 1.00 87.44 102 GLY A O 1
ATOM 795 N N . GLU A 1 103 ? -7.889 -0.883 31.075 1.00 90.25 103 GLU A N 1
ATOM 796 C CA . GLU A 1 103 ? -7.670 -1.953 30.106 1.00 90.25 103 GLU A CA 1
ATOM 797 C C . GLU A 1 103 ? -8.386 -1.661 28.777 1.00 90.25 103 GLU A C 1
ATOM 799 O O . GLU A 1 103 ? -7.785 -1.778 27.703 1.00 90.25 103 GLU A O 1
ATOM 804 N N . LEU A 1 104 ? -9.644 -1.210 28.829 1.00 92.25 104 LEU A N 1
ATOM 805 C CA . LEU A 1 104 ? -10.411 -0.849 27.631 1.00 92.25 104 LEU A CA 1
ATOM 806 C C . LEU A 1 104 ? -9.778 0.323 26.867 1.00 92.25 104 LEU A C 1
ATOM 808 O O . LEU A 1 104 ? -9.699 0.272 25.639 1.00 92.25 104 LEU A O 1
ATOM 812 N N . GLN A 1 105 ? -9.260 1.333 27.569 1.00 93.38 105 GLN A N 1
ATOM 813 C CA . GLN A 1 105 ? -8.529 2.450 26.963 1.00 93.38 105 GLN A CA 1
ATOM 814 C C . GLN A 1 105 ? -7.244 1.981 26.259 1.00 93.38 105 GLN A C 1
ATOM 816 O O . GLN A 1 105 ? -6.924 2.439 25.158 1.00 93.38 105 GLN A O 1
ATOM 821 N N . THR A 1 106 ? -6.511 1.046 26.867 1.00 94.50 106 THR A N 1
ATOM 822 C CA . THR A 1 106 ? -5.277 0.485 26.292 1.00 94.50 106 THR A CA 1
ATOM 823 C C . THR A 1 106 ? -5.590 -0.314 25.028 1.00 94.50 106 THR A C 1
ATOM 825 O O . THR A 1 106 ? -4.979 -0.093 23.980 1.00 94.50 106 THR A O 1
ATOM 828 N N . ARG A 1 107 ? -6.610 -1.181 25.087 1.00 94.00 107 ARG A N 1
ATOM 829 C CA . ARG A 1 107 ? -7.111 -1.931 23.925 1.00 94.00 107 ARG A CA 1
ATOM 830 C C . ARG A 1 107 ? -7.576 -0.997 22.805 1.00 94.00 107 ARG A C 1
ATOM 832 O O . ARG A 1 107 ? -7.234 -1.230 21.648 1.00 94.00 107 ARG A O 1
ATOM 839 N N . PHE A 1 108 ? -8.290 0.080 23.139 1.00 95.69 108 PHE A N 1
ATOM 840 C CA . PHE A 1 108 ? -8.701 1.096 22.167 1.00 95.69 108 PHE A CA 1
ATOM 841 C C . PHE A 1 108 ? -7.502 1.786 21.504 1.00 95.69 108 PHE A C 1
ATOM 843 O O . PHE A 1 108 ? -7.487 1.982 20.291 1.00 95.69 108 PHE A O 1
ATOM 850 N N . SER A 1 109 ? -6.469 2.118 22.279 1.00 95.94 109 SER A N 1
ATOM 851 C CA . SER A 1 109 ? -5.263 2.777 21.764 1.00 95.94 109 SER A CA 1
ATOM 852 C C . SER A 1 109 ? -4.527 1.886 20.758 1.00 95.94 109 SER A C 1
ATOM 854 O O . SER A 1 109 ? -4.169 2.346 19.675 1.00 95.94 109 SER A O 1
ATOM 856 N N . LEU A 1 110 ? -4.386 0.592 21.062 1.00 94.12 110 LEU A N 1
ATOM 857 C CA . LEU A 1 110 ? -3.819 -0.395 20.136 1.00 94.12 110 LEU A CA 1
ATOM 858 C C . LEU A 1 110 ? -4.671 -0.561 18.872 1.00 94.12 110 LEU A C 1
ATOM 860 O O . LEU A 1 110 ? -4.134 -0.602 17.765 1.00 94.12 110 LEU A O 1
ATOM 864 N N . LEU A 1 111 ? -5.999 -0.606 19.022 1.00 94.94 111 LEU A N 1
ATOM 865 C CA . LEU A 1 111 ? -6.928 -0.653 17.893 1.00 94.94 111 LEU A CA 1
ATOM 866 C C . LEU A 1 111 ? -6.765 0.571 16.983 1.00 94.94 111 LEU A C 1
ATOM 868 O O . LEU A 1 111 ? -6.697 0.420 15.765 1.00 94.94 111 LEU A O 1
ATOM 872 N N . ARG A 1 112 ? -6.665 1.773 17.561 1.00 94.81 112 ARG A N 1
ATOM 873 C CA . ARG A 1 112 ? -6.478 3.024 16.817 1.00 94.81 112 ARG A CA 1
ATOM 874 C C . ARG A 1 112 ? -5.135 3.066 16.089 1.00 94.81 112 ARG A C 1
ATOM 876 O O . ARG A 1 112 ? -5.091 3.505 14.944 1.00 94.81 112 ARG A O 1
ATOM 883 N N . LEU A 1 113 ? -4.059 2.589 16.718 1.00 92.94 113 LEU A N 1
ATOM 884 C CA . LEU A 1 113 ? -2.749 2.471 16.071 1.00 92.94 113 LEU A CA 1
ATOM 885 C C . LEU A 1 113 ? -2.805 1.521 14.872 1.00 92.94 113 LEU A C 1
ATOM 887 O O . LEU A 1 113 ? -2.348 1.877 13.790 1.00 92.94 113 LEU A O 1
ATOM 891 N N . ARG A 1 114 ? -3.429 0.348 15.036 1.00 90.31 114 ARG A N 1
ATOM 892 C CA . ARG A 1 114 ? -3.611 -0.612 13.939 1.00 90.31 114 ARG A CA 1
ATOM 893 C C . ARG A 1 114 ? -4.469 -0.041 12.810 1.00 90.31 114 ARG A C 1
ATOM 895 O O . ARG A 1 114 ? -4.129 -0.227 11.649 1.00 90.31 114 ARG A O 1
ATOM 902 N N . TYR A 1 115 ? -5.556 0.654 13.149 1.00 92.69 115 TYR A N 1
ATOM 903 C CA . TYR A 1 115 ? -6.410 1.349 12.184 1.00 92.69 115 TYR A CA 1
ATOM 904 C C . TYR A 1 115 ? -5.601 2.336 11.337 1.00 92.69 115 TYR A C 1
ATOM 906 O O . TYR A 1 115 ? -5.659 2.265 10.115 1.00 92.69 115 TYR A O 1
ATOM 914 N N . ASN A 1 116 ? -4.828 3.218 11.982 1.00 91.88 116 ASN A N 1
ATOM 915 C CA . ASN A 1 116 ? -4.027 4.217 11.274 1.00 91.88 116 ASN A CA 1
ATOM 916 C C . ASN A 1 116 ? -2.970 3.545 10.392 1.00 91.88 116 ASN A C 1
ATOM 918 O O . ASN A 1 116 ? -2.883 3.868 9.221 1.00 91.88 116 ASN A O 1
ATOM 922 N N . SER A 1 117 ? -2.260 2.540 10.914 1.00 89.62 117 SER A N 1
ATOM 923 C CA . SER A 1 117 ? -1.243 1.808 10.151 1.00 89.62 117 SER A CA 1
ATOM 924 C C . SER A 1 117 ? -1.799 1.191 8.861 1.00 89.62 117 SER A C 1
ATOM 926 O O . SER A 1 117 ? -1.157 1.270 7.820 1.00 89.62 117 SER A O 1
ATOM 928 N N . ILE A 1 118 ? -2.998 0.598 8.922 1.00 88.88 118 ILE A N 1
ATOM 929 C CA . ILE A 1 118 ? -3.655 0.007 7.747 1.00 88.88 118 ILE A CA 1
ATOM 930 C C . ILE A 1 118 ? -4.111 1.091 6.762 1.00 88.88 118 ILE A C 1
ATOM 932 O O . ILE A 1 118 ? -4.038 0.872 5.558 1.00 88.88 118 ILE A O 1
ATOM 936 N N . LEU A 1 119 ? -4.571 2.254 7.232 1.00 87.75 119 LEU A N 1
ATOM 937 C CA . LEU A 1 119 ? -4.910 3.355 6.325 1.00 87.75 119 LEU A CA 1
ATOM 938 C C . LEU A 1 119 ? -3.675 3.962 5.662 1.00 87.75 119 LEU A C 1
ATOM 940 O O . LEU A 1 119 ? -3.672 4.090 4.445 1.00 87.75 119 LEU A O 1
ATOM 944 N N . ASP A 1 120 ? -2.611 4.220 6.420 1.00 87.50 120 ASP A N 1
ATOM 945 C CA . ASP A 1 120 ? -1.349 4.751 5.888 1.00 87.50 120 ASP A CA 1
ATOM 946 C C . ASP A 1 120 ? -0.779 3.831 4.791 1.00 87.50 120 ASP A C 1
ATOM 948 O O . ASP A 1 120 ? -0.181 4.277 3.811 1.00 87.50 120 ASP A O 1
ATOM 952 N N . GLN A 1 121 ? -0.977 2.518 4.940 1.00 85.94 121 GLN A N 1
ATOM 953 C CA . GLN A 1 121 ? -0.623 1.523 3.933 1.00 85.94 121 GLN A CA 1
ATOM 954 C C . GLN A 1 121 ? -1.435 1.674 2.636 1.00 85.94 121 GLN A C 1
ATOM 956 O O . GLN A 1 121 ? -0.887 1.489 1.549 1.00 85.94 121 GLN A O 1
ATOM 961 N N . LEU A 1 122 ? -2.731 1.967 2.743 1.00 87.62 122 LEU A N 1
ATOM 962 C CA . LEU A 1 122 ? -3.644 2.093 1.607 1.00 87.62 122 LEU A CA 1
ATOM 963 C C . LEU A 1 122 ? -3.520 3.449 0.902 1.00 87.62 122 LEU A C 1
ATOM 965 O O . LEU A 1 122 ? -3.695 3.510 -0.316 1.00 87.62 122 LEU A O 1
ATOM 969 N N . ASP A 1 123 ? -3.181 4.505 1.641 1.00 88.56 123 ASP A N 1
ATOM 970 C CA . ASP A 1 123 ? -3.075 5.873 1.126 1.00 88.56 123 ASP A CA 1
ATOM 971 C C . ASP A 1 123 ? -2.025 5.995 0.015 1.00 88.56 123 ASP A C 1
ATOM 973 O O . ASP A 1 123 ? -2.266 6.667 -0.981 1.00 88.56 123 ASP A O 1
ATOM 977 N N . ILE A 1 124 ? -0.919 5.248 0.093 1.00 89.00 124 ILE A N 1
ATOM 978 C CA . ILE A 1 124 ? 0.105 5.239 -0.968 1.00 89.00 124 ILE A CA 1
ATOM 979 C C . ILE A 1 124 ? -0.490 4.807 -2.309 1.00 89.00 124 ILE A C 1
ATOM 981 O O . ILE A 1 124 ? -0.196 5.399 -3.345 1.00 89.00 124 ILE A O 1
ATOM 985 N N . PHE A 1 125 ? -1.345 3.786 -2.308 1.00 91.88 125 PHE A N 1
ATOM 986 C CA . PHE A 1 125 ? -2.002 3.341 -3.532 1.00 91.88 125 PHE A CA 1
ATOM 987 C C . PHE A 1 125 ? -3.077 4.324 -3.987 1.00 91.88 125 PHE A C 1
ATOM 989 O O . PHE A 1 125 ? -3.240 4.537 -5.189 1.00 91.88 125 PHE A O 1
ATOM 996 N N . ALA A 1 126 ? -3.787 4.950 -3.045 1.00 90.44 126 ALA A N 1
ATOM 997 C CA . ALA A 1 126 ? -4.733 6.012 -3.362 1.00 90.44 126 ALA A CA 1
ATOM 998 C C . ALA A 1 126 ? -4.033 7.179 -4.076 1.00 90.44 126 ALA A C 1
ATOM 1000 O O . ALA A 1 126 ? -4.537 7.645 -5.097 1.00 90.44 126 ALA A O 1
ATOM 1001 N N . ASP A 1 127 ? -2.854 7.584 -3.602 1.00 90.19 127 ASP A N 1
ATOM 1002 C CA . ASP A 1 127 ? -2.042 8.645 -4.196 1.00 90.19 127 ASP A CA 1
ATOM 1003 C C . ASP A 1 127 ? -1.558 8.269 -5.601 1.00 90.19 127 ASP A C 1
ATOM 1005 O O . ASP A 1 127 ? -1.723 9.044 -6.546 1.00 90.19 127 ASP A O 1
ATOM 1009 N N . VAL A 1 128 ? -1.021 7.055 -5.770 1.00 92.44 128 VAL A N 1
ATOM 1010 C CA . VAL A 1 128 ? -0.580 6.533 -7.076 1.00 92.44 128 VAL A CA 1
ATOM 1011 C C . VAL A 1 128 ? -1.726 6.568 -8.093 1.00 92.44 128 VAL A C 1
ATOM 1013 O O . VAL A 1 128 ? -1.549 7.047 -9.218 1.00 92.44 128 VAL A O 1
ATOM 1016 N N . LEU A 1 129 ? -2.910 6.087 -7.700 1.00 92.06 129 LEU A N 1
ATOM 1017 C CA . LEU A 1 129 ? -4.094 6.042 -8.560 1.00 92.06 129 LEU A CA 1
ATOM 1018 C C . LEU A 1 129 ? -4.667 7.438 -8.829 1.00 92.06 129 LEU A C 1
ATOM 1020 O O . LEU A 1 129 ? -5.064 7.731 -9.956 1.00 92.06 129 LEU A O 1
ATOM 1024 N N . ALA A 1 130 ? -4.667 8.331 -7.840 1.00 90.19 130 ALA A N 1
ATOM 1025 C CA . ALA A 1 130 ? -5.098 9.713 -8.026 1.00 90.19 130 ALA A CA 1
ATOM 1026 C C . ALA A 1 130 ? -4.216 10.440 -9.053 1.00 90.19 130 ALA A C 1
ATOM 1028 O O . ALA A 1 130 ? -4.741 11.101 -9.952 1.00 90.19 130 ALA A O 1
ATOM 1029 N N . GLN A 1 131 ? -2.894 10.236 -9.002 1.00 90.88 131 GLN A N 1
ATOM 1030 C CA . GLN A 1 131 ? -1.959 10.810 -9.975 1.00 90.88 131 GLN A CA 1
ATOM 1031 C C . GLN A 1 131 ? -2.196 10.321 -11.409 1.00 90.88 131 GLN A C 1
ATOM 1033 O O . GLN A 1 131 ? -1.890 11.041 -12.361 1.00 90.88 131 GLN A O 1
ATOM 1038 N N . ARG A 1 132 ? -2.798 9.138 -11.608 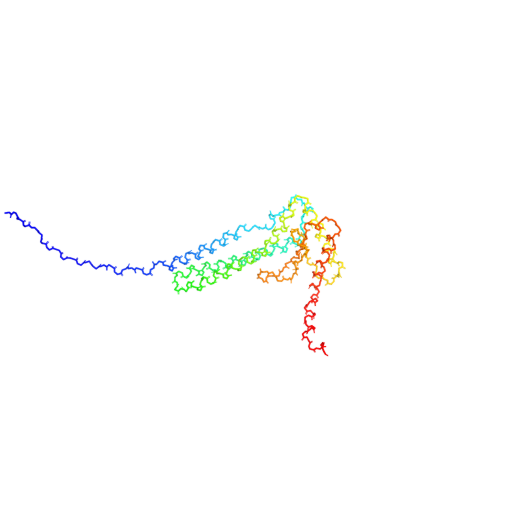1.00 91.56 132 ARG A N 1
ATOM 1039 C CA . ARG A 1 132 ? -3.199 8.681 -12.954 1.00 91.56 132 ARG A CA 1
ATOM 1040 C C . ARG A 1 132 ? -4.244 9.587 -13.601 1.00 91.56 132 ARG A C 1
ATOM 1042 O O . ARG A 1 132 ? -4.328 9.647 -14.825 1.00 91.56 132 ARG A O 1
ATOM 1049 N N . SER A 1 133 ? -5.011 10.316 -12.797 1.00 87.31 133 SER A N 1
ATOM 1050 C CA . SER A 1 133 ? -6.017 11.267 -13.271 1.00 87.31 133 SER A CA 1
ATOM 1051 C C . SER A 1 133 ? -5.462 12.678 -13.499 1.00 87.31 133 SER A C 1
ATOM 1053 O O . SER A 1 133 ? -6.185 13.537 -14.006 1.00 87.31 133 SER A O 1
ATOM 1055 N N . GLU A 1 134 ? -4.197 12.945 -13.153 1.00 87.69 134 GLU A N 1
ATOM 1056 C CA . GLU A 1 134 ? -3.568 14.240 -13.412 1.00 87.69 134 GLU A CA 1
ATOM 1057 C C . GLU A 1 134 ? -3.312 14.432 -14.912 1.00 87.69 134 GLU A C 1
ATOM 1059 O O . GLU A 1 134 ? -2.719 13.581 -15.586 1.00 87.69 134 GLU A O 1
ATOM 1064 N N . HIS A 1 135 ? -3.737 15.585 -15.441 1.00 78.94 135 HIS A N 1
ATOM 1065 C CA . HIS A 1 135 ? -3.624 15.889 -16.864 1.00 78.94 135 HIS A CA 1
ATOM 1066 C C . HIS A 1 135 ? -2.170 15.772 -17.336 1.00 78.94 135 HIS A C 1
ATOM 1068 O O . HIS A 1 135 ? -1.272 16.458 -16.853 1.00 78.94 135 HIS A O 1
ATOM 1074 N N . GLY A 1 136 ? -1.952 14.942 -18.357 1.00 80.00 136 GLY A N 1
ATOM 1075 C CA . GLY A 1 136 ? -0.663 14.774 -19.023 1.00 80.00 136 GLY A CA 1
ATOM 1076 C C . GLY A 1 136 ? 0.308 13.865 -18.275 1.00 80.00 136 GLY A C 1
ATOM 1077 O O . GLY A 1 136 ? 1.074 13.184 -18.938 1.00 80.00 136 GLY A O 1
ATOM 1078 N N . VAL A 1 137 ? 0.248 13.785 -16.943 1.00 88.75 137 VAL A N 1
ATOM 1079 C CA . VAL A 1 137 ? 1.168 12.979 -16.120 1.00 88.75 137 VAL A CA 1
ATOM 1080 C C . VAL A 1 137 ? 0.821 11.492 -16.159 1.00 88.75 137 VAL A C 1
ATOM 1082 O O . VAL A 1 137 ? 1.718 10.664 -16.304 1.00 88.75 137 VAL A O 1
ATOM 1085 N N . GLY A 1 138 ? -0.466 11.144 -16.085 1.00 91.06 138 GLY A N 1
ATOM 1086 C CA . GLY A 1 138 ? -0.892 9.747 -15.967 1.00 91.06 138 GLY A CA 1
ATOM 1087 C C . GLY A 1 138 ? -0.405 8.834 -17.101 1.00 91.06 138 GLY A C 1
ATOM 1088 O O . GLY A 1 138 ? -0.021 7.698 -16.841 1.00 91.06 138 GLY A O 1
ATOM 1089 N N . ILE A 1 139 ? -0.346 9.342 -18.339 1.00 91.50 139 ILE A N 1
ATOM 1090 C CA . ILE A 1 139 ? 0.133 8.579 -19.508 1.00 91.50 139 ILE A CA 1
ATOM 1091 C C . ILE A 1 139 ? 1.634 8.285 -19.396 1.00 91.5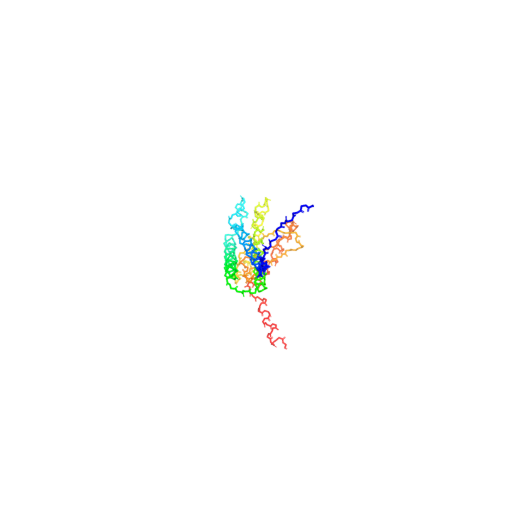0 139 ILE A C 1
ATOM 1093 O O . ILE A 1 139 ? 2.063 7.165 -19.664 1.00 91.50 139 ILE A O 1
ATOM 1097 N N . TRP A 1 140 ? 2.436 9.266 -18.964 1.00 91.75 140 TRP A N 1
ATOM 1098 C CA . TRP A 1 140 ? 3.865 9.042 -18.734 1.00 91.75 140 TRP A CA 1
ATOM 1099 C C . TRP A 1 140 ? 4.088 7.989 -17.660 1.00 91.75 140 TRP A C 1
ATOM 1101 O O . TRP A 1 140 ? 4.930 7.118 -17.842 1.00 91.75 140 TRP A O 1
ATOM 1111 N N . LEU A 1 141 ? 3.321 8.042 -16.568 1.00 93.88 141 LEU A N 1
ATOM 1112 C CA . LEU A 1 141 ? 3.466 7.069 -15.492 1.00 93.88 141 LEU A CA 1
ATOM 1113 C C . LEU A 1 141 ? 3.083 5.658 -15.932 1.00 93.88 141 LEU A C 1
ATOM 1115 O O . LEU A 1 141 ? 3.832 4.738 -15.638 1.00 93.88 141 LEU A O 1
ATOM 1119 N N . SER A 1 142 ? 2.008 5.497 -16.705 1.00 93.00 142 SER A N 1
ATOM 1120 C CA . SER A 1 142 ? 1.653 4.199 -17.297 1.00 93.00 142 SER A CA 1
ATOM 1121 C C . SER A 1 142 ? 2.764 3.666 -18.217 1.00 93.00 142 SER A C 1
ATOM 1123 O O . SER A 1 142 ? 3.140 2.501 -18.136 1.00 93.00 142 SER A O 1
ATOM 1125 N N . GLY A 1 143 ? 3.386 4.527 -19.031 1.00 93.06 143 GLY A N 1
ATOM 1126 C CA . GLY A 1 143 ? 4.549 4.134 -19.837 1.00 93.06 143 GLY A CA 1
ATOM 1127 C C . GLY A 1 143 ? 5.769 3.723 -19.000 1.00 93.06 143 GLY A C 1
ATOM 1128 O O . GLY A 1 143 ? 6.506 2.817 -19.385 1.00 93.06 143 GLY A O 1
ATOM 1129 N N . LEU A 1 144 ? 5.979 4.362 -17.845 1.00 94.25 144 LEU A N 1
ATOM 1130 C CA . LEU A 1 144 ? 7.035 3.977 -16.907 1.00 94.25 144 LEU A CA 1
ATOM 1131 C C . LEU A 1 144 ? 6.712 2.675 -16.164 1.00 94.25 144 LEU A C 1
ATOM 1133 O O . LEU A 1 144 ? 7.647 1.936 -15.872 1.00 94.25 144 LEU A O 1
ATOM 1137 N N . ASP A 1 145 ? 5.438 2.367 -15.900 1.00 95.25 145 ASP A N 1
ATOM 1138 C CA . ASP A 1 145 ? 5.024 1.062 -15.360 1.00 95.25 145 ASP A CA 1
ATOM 1139 C C . ASP A 1 145 ? 5.476 -0.056 -16.304 1.00 95.25 145 ASP A C 1
ATOM 1141 O O . ASP A 1 145 ? 6.169 -0.980 -15.883 1.00 95.25 145 ASP A O 1
ATOM 1145 N N . VAL A 1 146 ? 5.175 0.089 -17.601 1.00 94.00 146 VAL A N 1
ATOM 1146 C CA . VAL A 1 146 ? 5.576 -0.873 -18.639 1.00 94.00 146 VAL A CA 1
ATOM 1147 C C . VAL A 1 146 ? 7.097 -1.002 -18.712 1.00 94.00 146 VAL A C 1
ATOM 1149 O O . VAL A 1 146 ? 7.618 -2.111 -18.706 1.00 94.00 146 VAL A O 1
ATOM 1152 N N . LEU A 1 147 ? 7.833 0.116 -18.708 1.00 94.19 147 LEU A N 1
ATOM 1153 C CA . LEU A 1 147 ? 9.300 0.082 -18.700 1.00 94.19 147 LEU A CA 1
ATOM 1154 C C . LEU A 1 147 ? 9.863 -0.624 -17.453 1.00 94.19 147 LEU A C 1
ATOM 1156 O O . LEU A 1 147 ? 10.891 -1.298 -17.533 1.00 94.19 147 LEU A O 1
ATOM 1160 N N . ALA A 1 148 ? 9.219 -0.456 -16.297 1.00 94.31 148 ALA A N 1
ATOM 1161 C CA . ALA A 1 148 ? 9.631 -1.107 -15.062 1.00 94.31 148 ALA A CA 1
ATOM 1162 C C . ALA A 1 148 ? 9.382 -2.622 -15.110 1.00 94.31 148 ALA A C 1
ATOM 1164 O O . ALA A 1 148 ? 10.258 -3.397 -14.721 1.00 94.31 148 ALA A O 1
ATOM 1165 N N . GLU A 1 149 ? 8.220 -3.035 -15.621 1.00 92.88 149 GLU A N 1
ATOM 1166 C CA . GLU A 1 149 ? 7.869 -4.440 -15.849 1.00 92.88 149 GLU A CA 1
ATOM 1167 C C . GLU A 1 149 ? 8.826 -5.095 -16.859 1.00 92.88 149 GLU A C 1
ATOM 1169 O O . GLU A 1 149 ? 9.391 -6.150 -16.564 1.00 92.88 149 GLU A O 1
ATOM 1174 N N . ASP A 1 150 ? 9.108 -4.438 -17.988 1.00 92.69 150 ASP A N 1
ATOM 1175 C CA . ASP A 1 150 ? 10.082 -4.900 -18.986 1.00 92.69 150 ASP A CA 1
ATOM 1176 C C . ASP A 1 150 ? 11.490 -5.040 -18.388 1.00 92.69 150 ASP A C 1
ATOM 1178 O O . ASP A 1 150 ? 12.193 -6.021 -18.640 1.00 92.69 150 ASP A O 1
ATOM 1182 N N . GLY A 1 151 ? 11.904 -4.082 -17.552 1.00 92.12 151 GLY A N 1
ATOM 1183 C CA . GLY A 1 151 ? 13.180 -4.136 -16.842 1.00 92.12 151 GLY A CA 1
ATOM 1184 C C . GLY A 1 151 ? 13.285 -5.331 -15.893 1.00 92.12 151 GLY A C 1
ATOM 1185 O O . GLY A 1 151 ? 14.356 -5.931 -15.774 1.00 92.12 151 GLY A O 1
ATOM 1186 N N . LEU A 1 152 ? 12.181 -5.705 -15.240 1.00 91.12 152 LEU A N 1
ATOM 1187 C CA . LEU A 1 152 ? 12.150 -6.852 -14.336 1.00 91.12 152 LEU A CA 1
ATOM 1188 C C . LEU A 1 152 ? 12.185 -8.175 -15.107 1.00 91.12 152 LEU A C 1
ATOM 1190 O O . LEU A 1 152 ? 12.936 -9.075 -14.731 1.00 91.12 152 LEU A O 1
ATOM 1194 N N . ILE A 1 153 ? 11.454 -8.257 -16.222 1.00 90.31 153 ILE A N 1
ATOM 1195 C CA . ILE A 1 153 ? 11.487 -9.401 -17.147 1.00 90.31 153 ILE A CA 1
ATOM 1196 C C . ILE A 1 153 ? 12.903 -9.604 -17.696 1.00 90.31 153 ILE A C 1
ATOM 1198 O O . ILE A 1 153 ? 13.408 -10.725 -17.713 1.00 90.31 153 ILE A O 1
ATOM 1202 N N . ALA A 1 154 ? 13.585 -8.522 -18.078 1.00 87.38 154 ALA A N 1
ATOM 1203 C CA . ALA A 1 154 ? 14.942 -8.584 -18.615 1.00 87.38 154 ALA A CA 1
ATOM 1204 C C . ALA A 1 154 ? 15.982 -9.120 -17.613 1.00 87.38 154 ALA A C 1
ATOM 1206 O O . ALA A 1 154 ? 17.053 -9.567 -18.027 1.00 87.38 154 ALA A O 1
ATOM 1207 N N . CYS A 1 155 ? 15.701 -9.071 -16.306 1.00 80.25 155 CYS A N 1
ATOM 1208 C CA . CYS A 1 155 ? 16.637 -9.530 -15.285 1.00 80.25 155 CYS A CA 1
ATOM 1209 C C . CYS A 1 155 ? 16.750 -11.063 -15.236 1.00 80.25 155 CYS A C 1
ATOM 1211 O O . CYS A 1 155 ? 17.871 -11.566 -15.138 1.00 80.25 155 CYS A O 1
ATOM 1213 N N . ASN A 1 156 ? 15.632 -11.804 -15.260 1.00 70.88 156 ASN A N 1
ATOM 1214 C CA . ASN A 1 156 ? 15.606 -13.273 -15.345 1.00 70.88 156 ASN A CA 1
ATOM 1215 C C . ASN A 1 156 ? 14.165 -13.819 -15.425 1.00 70.88 156 ASN A C 1
ATOM 1217 O O . ASN A 1 156 ? 13.309 -13.372 -14.665 1.00 70.88 156 ASN A O 1
ATOM 1221 N N . ASP A 1 157 ? 13.941 -14.902 -16.175 1.00 71.06 157 ASP A N 1
ATOM 1222 C CA . ASP A 1 157 ? 12.683 -15.675 -16.163 1.00 71.06 157 ASP A CA 1
ATOM 1223 C C . ASP A 1 157 ? 12.397 -16.353 -14.805 1.00 71.06 157 ASP A C 1
ATOM 1225 O O . ASP A 1 157 ? 11.272 -16.755 -14.517 1.00 71.06 157 ASP A O 1
ATOM 1229 N N . LEU A 1 158 ? 13.422 -16.501 -13.957 1.00 67.31 158 LEU A N 1
ATOM 1230 C CA . LEU A 1 158 ? 13.314 -17.097 -12.617 1.00 67.31 158 LEU A CA 1
ATOM 1231 C C . LEU A 1 158 ? 12.786 -16.130 -11.548 1.00 67.31 158 LEU A C 1
ATOM 1233 O O . LEU A 1 158 ? 12.563 -16.534 -10.405 1.00 67.31 158 LEU A O 1
ATOM 1237 N N . VAL A 1 159 ? 12.634 -14.849 -11.881 1.00 70.19 159 VAL A N 1
ATOM 1238 C CA . VAL A 1 159 ? 12.140 -13.834 -10.955 1.00 70.19 159 VAL A CA 1
ATOM 1239 C C . VAL A 1 159 ? 10.615 -13.863 -10.953 1.00 70.19 159 VAL A C 1
ATOM 1241 O O . VAL A 1 159 ? 9.976 -13.715 -11.992 1.00 70.19 159 VAL A O 1
ATOM 1244 N N . ASN A 1 160 ? 10.008 -14.003 -9.768 1.00 78.00 160 ASN A N 1
ATOM 1245 C CA . ASN A 1 160 ? 8.596 -13.662 -9.613 1.00 78.00 160 ASN A CA 1
ATOM 1246 C C . ASN A 1 160 ? 8.419 -12.208 -10.051 1.00 78.00 160 ASN A C 1
ATOM 1248 O O . ASN A 1 160 ? 9.029 -11.321 -9.462 1.00 78.00 160 ASN A O 1
ATOM 1252 N N . ASN A 1 161 ? 7.600 -11.980 -11.074 1.00 85.19 161 ASN A N 1
ATOM 1253 C CA . ASN A 1 161 ? 7.352 -10.656 -11.627 1.00 85.19 161 ASN A CA 1
ATOM 1254 C C . ASN A 1 161 ? 6.081 -10.085 -10.972 1.00 85.19 161 ASN A C 1
ATOM 1256 O O . ASN A 1 161 ? 4.991 -10.403 -11.451 1.00 85.19 161 ASN A O 1
ATOM 1260 N N . PRO A 1 162 ? 6.141 -9.387 -9.817 1.00 91.62 162 PRO A N 1
ATOM 1261 C CA . PRO A 1 162 ? 4.986 -8.678 -9.267 1.00 91.62 162 PRO A CA 1
ATOM 1262 C C . PRO A 1 162 ? 4.544 -7.577 -10.228 1.00 91.62 162 PRO A C 1
ATOM 1264 O O . PRO A 1 162 ? 5.331 -7.121 -11.050 1.00 91.62 162 PRO A O 1
ATOM 1267 N N . ALA A 1 163 ? 3.306 -7.108 -10.097 1.00 93.75 163 ALA A N 1
ATOM 1268 C CA . ALA A 1 163 ? 2.941 -5.873 -10.772 1.00 93.75 163 ALA A CA 1
ATOM 1269 C C . ALA A 1 163 ? 3.741 -4.689 -10.196 1.00 93.75 163 ALA A C 1
ATOM 1271 O O . ALA A 1 163 ? 4.080 -4.679 -9.002 1.00 93.75 163 ALA A O 1
ATOM 1272 N N . LEU A 1 164 ? 4.025 -3.690 -11.036 1.00 94.94 164 LEU A N 1
ATOM 1273 C CA . LEU A 1 164 ? 4.720 -2.469 -10.634 1.00 94.94 164 LEU A CA 1
ATOM 1274 C C . LEU A 1 164 ? 3.865 -1.236 -10.928 1.00 94.94 164 LEU A C 1
ATOM 1276 O O . LEU A 1 164 ? 3.143 -1.178 -11.919 1.00 94.94 164 LEU A O 1
ATOM 1280 N N . MET A 1 165 ? 3.952 -0.242 -10.049 1.00 95.56 165 MET A N 1
ATOM 1281 C CA . MET A 1 165 ? 3.325 1.061 -10.237 1.00 95.56 165 MET A CA 1
ATOM 1282 C C . MET A 1 165 ? 4.323 2.176 -9.944 1.00 95.56 165 MET A C 1
ATOM 1284 O O . MET A 1 165 ? 4.921 2.228 -8.872 1.00 95.56 165 MET A O 1
ATOM 1288 N N . VAL A 1 166 ? 4.458 3.116 -10.865 1.00 95.38 166 VAL A N 1
ATOM 1289 C CA . VAL A 1 166 ? 5.320 4.288 -10.759 1.00 95.38 166 VAL A CA 1
ATOM 1290 C C . VAL A 1 166 ? 4.488 5.503 -10.376 1.00 95.38 166 VAL A C 1
ATOM 1292 O O . VAL A 1 166 ? 3.423 5.731 -10.941 1.00 95.38 166 VAL A O 1
ATOM 1295 N N . TYR A 1 167 ? 4.960 6.328 -9.450 1.00 94.31 167 TYR A N 1
ATOM 1296 C CA . TYR A 1 167 ? 4.336 7.609 -9.113 1.00 94.31 167 TYR A CA 1
ATOM 1297 C C . TYR A 1 167 ? 5.386 8.698 -8.924 1.00 94.31 167 TYR A C 1
ATOM 1299 O O . TYR A 1 167 ? 6.578 8.422 -8.779 1.00 94.31 167 TYR A O 1
ATOM 1307 N N . ILE A 1 168 ? 4.935 9.949 -8.944 1.00 92.62 168 ILE A N 1
ATOM 1308 C CA . ILE A 1 168 ? 5.798 11.116 -8.804 1.00 92.62 168 ILE A CA 1
ATOM 1309 C C . ILE A 1 168 ? 5.702 11.671 -7.392 1.00 92.62 168 ILE A C 1
ATOM 1311 O O . ILE A 1 168 ? 4.617 11.802 -6.830 1.00 92.62 168 ILE A O 1
ATOM 1315 N N . ASP A 1 169 ? 6.837 12.102 -6.857 1.00 89.44 169 ASP A N 1
ATOM 1316 C CA . ASP A 1 169 ? 6.891 12.851 -5.605 1.00 89.44 169 ASP A CA 1
ATOM 1317 C C . ASP A 1 169 ? 8.012 13.913 -5.648 1.00 89.44 169 ASP A C 1
ATOM 1319 O O . ASP A 1 169 ? 8.778 13.995 -6.610 1.00 89.44 169 ASP A O 1
ATOM 1323 N N . ARG A 1 170 ? 8.102 14.768 -4.625 1.00 78.56 170 ARG A N 1
ATOM 1324 C CA . ARG A 1 170 ? 9.101 15.843 -4.472 1.00 78.56 170 ARG A CA 1
ATOM 1325 C C . ARG A 1 170 ? 10.336 15.398 -3.669 1.00 78.56 170 ARG A C 1
ATOM 1327 O O . ARG A 1 170 ? 10.894 16.181 -2.903 1.00 78.56 170 ARG A O 1
ATOM 1334 N N . GLY A 1 171 ? 10.725 14.131 -3.795 1.00 74.88 171 GLY A N 1
ATOM 1335 C CA . GLY A 1 171 ? 11.882 13.551 -3.103 1.00 74.88 171 GLY A CA 1
ATOM 1336 C C . GLY A 1 171 ? 13.215 13.854 -3.797 1.00 74.88 171 GLY A C 1
ATOM 1337 O O . GLY A 1 171 ? 13.240 14.242 -4.952 1.00 74.88 171 GLY A O 1
ATOM 1338 N N . HIS A 1 172 ? 14.340 13.623 -3.114 1.00 74.38 172 HIS A N 1
ATOM 1339 C CA . HIS A 1 172 ? 15.691 13.857 -3.665 1.00 74.38 172 HIS A CA 1
ATOM 1340 C C . HIS A 1 172 ? 16.186 12.724 -4.592 1.00 74.38 172 HIS A C 1
ATOM 1342 O O . HIS A 1 172 ? 17.186 12.858 -5.307 1.00 74.38 172 HIS A O 1
ATOM 1348 N N . GLY A 1 173 ? 15.519 11.571 -4.554 1.00 83.12 173 GLY A N 1
ATOM 1349 C CA . GLY A 1 173 ? 15.914 10.361 -5.262 1.00 83.12 173 GLY A CA 1
ATOM 1350 C C . GLY A 1 173 ? 14.723 9.456 -5.530 1.00 83.12 173 GLY A C 1
ATOM 1351 O O . GLY A 1 173 ? 13.672 9.604 -4.906 1.00 83.12 173 GLY A O 1
ATOM 1352 N N . ALA A 1 174 ? 14.899 8.552 -6.493 1.00 88.06 174 ALA A N 1
ATOM 1353 C CA . ALA A 1 174 ? 13.955 7.466 -6.681 1.00 88.06 174 ALA A CA 1
ATOM 1354 C C . ALA A 1 174 ? 14.035 6.502 -5.493 1.00 88.06 174 ALA A C 1
ATOM 1356 O O . ALA A 1 174 ? 15.053 6.448 -4.799 1.00 88.06 174 ALA A O 1
ATOM 1357 N N . ALA A 1 175 ? 12.934 5.813 -5.232 1.00 92.81 175 ALA A N 1
ATOM 1358 C CA . ALA A 1 175 ? 12.849 4.828 -4.168 1.00 92.81 175 ALA A CA 1
ATOM 1359 C C . ALA A 1 175 ? 11.775 3.801 -4.505 1.00 92.81 175 ALA A C 1
ATOM 1361 O O . ALA A 1 175 ? 10.767 4.130 -5.127 1.00 92.81 175 ALA A O 1
ATOM 1362 N N . ILE A 1 176 ? 11.953 2.572 -4.036 1.00 93.75 176 ILE A N 1
ATOM 1363 C CA . ILE A 1 176 ? 10.977 1.501 -4.216 1.00 93.75 176 ILE A CA 1
ATOM 1364 C C . ILE A 1 176 ? 10.463 0.946 -2.895 1.00 93.75 176 ILE A C 1
ATOM 1366 O O . ILE A 1 176 ? 11.216 0.545 -2.004 1.00 93.75 176 ILE A O 1
ATOM 1370 N N . ARG A 1 177 ? 9.139 0.830 -2.813 1.00 92.88 177 ARG A N 1
ATOM 1371 C CA . ARG A 1 177 ? 8.464 -0.068 -1.876 1.00 92.88 177 ARG A CA 1
ATOM 1372 C C . ARG A 1 177 ? 8.256 -1.392 -2.589 1.00 92.88 177 ARG A C 1
ATOM 1374 O O . ARG A 1 177 ? 7.382 -1.514 -3.440 1.00 92.88 177 ARG A O 1
ATOM 1381 N N . ARG A 1 178 ? 9.097 -2.370 -2.265 1.00 93.81 178 ARG A N 1
ATOM 1382 C CA . ARG A 1 178 ? 9.144 -3.661 -2.961 1.00 93.81 178 ARG A CA 1
ATOM 1383 C C . ARG A 1 178 ? 7.892 -4.491 -2.710 1.00 93.81 178 ARG A C 1
ATOM 1385 O O . ARG A 1 178 ? 7.349 -4.467 -1.602 1.00 93.81 178 ARG A O 1
ATOM 1392 N N . ALA A 1 179 ? 7.459 -5.244 -3.711 1.00 92.81 179 ALA A N 1
ATOM 1393 C CA . ALA A 1 179 ? 6.440 -6.271 -3.536 1.00 92.81 179 ALA A CA 1
ATOM 1394 C C . ALA A 1 179 ? 6.966 -7.410 -2.650 1.00 92.81 179 ALA A C 1
ATOM 1396 O O . ALA A 1 179 ? 8.178 -7.588 -2.511 1.00 92.81 179 ALA A O 1
ATOM 1397 N N . ALA A 1 180 ? 6.051 -8.176 -2.060 1.00 88.75 180 ALA A N 1
ATOM 1398 C CA . ALA A 1 180 ? 6.325 -9.275 -1.133 1.00 88.75 180 ALA A CA 1
ATOM 1399 C C . ALA A 1 180 ? 7.166 -8.875 0.099 1.00 88.75 180 ALA A C 1
ATOM 1401 O O . ALA A 1 180 ? 7.773 -9.721 0.753 1.00 88.75 180 ALA A O 1
ATOM 1402 N N . THR A 1 181 ? 7.189 -7.582 0.440 1.00 87.50 181 THR A N 1
ATOM 1403 C CA . THR A 1 181 ? 7.784 -7.077 1.682 1.00 87.50 181 THR A CA 1
ATOM 1404 C C . THR A 1 181 ? 6.704 -6.612 2.646 1.00 87.50 181 THR A C 1
ATOM 1406 O O . THR A 1 181 ? 5.597 -6.266 2.237 1.00 87.50 181 THR A O 1
ATOM 1409 N N . LYS A 1 182 ? 7.008 -6.611 3.945 1.00 87.12 182 LYS A N 1
ATOM 1410 C CA . LYS A 1 182 ? 6.026 -6.281 4.981 1.00 87.12 182 LYS A CA 1
ATOM 1411 C C . LYS A 1 182 ? 5.643 -4.805 4.946 1.00 87.12 182 LYS A C 1
ATOM 1413 O O . LYS A 1 182 ? 6.500 -3.930 5.071 1.00 87.12 182 LYS A O 1
ATOM 1418 N N . LEU A 1 183 ? 4.345 -4.544 4.843 1.00 82.12 183 LEU A N 1
ATOM 1419 C CA . LEU A 1 183 ? 3.765 -3.218 4.997 1.00 82.12 183 LEU A CA 1
ATOM 1420 C C . LEU A 1 183 ? 3.545 -2.885 6.483 1.00 82.12 183 LEU A C 1
ATOM 1422 O O . LEU A 1 183 ? 3.467 -3.794 7.323 1.00 82.12 183 LEU A O 1
ATOM 1426 N N . PRO A 1 184 ? 3.449 -1.588 6.837 1.00 70.19 184 PRO A N 1
ATOM 1427 C CA . PRO A 1 184 ? 3.022 -1.163 8.166 1.00 70.19 184 PRO A CA 1
ATOM 1428 C C . PRO A 1 184 ? 1.636 -1.746 8.484 1.00 70.19 184 PRO A C 1
ATOM 1430 O O . PRO A 1 184 ? 0.619 -1.235 8.036 1.00 70.19 184 PRO A O 1
ATOM 1433 N N . GLY A 1 185 ? 1.585 -2.829 9.258 1.00 69.81 185 GLY A N 1
ATOM 1434 C CA . GLY A 1 185 ? 0.355 -3.599 9.486 1.00 69.81 185 GLY A CA 1
ATOM 1435 C C . GLY A 1 185 ? 0.570 -5.112 9.445 1.00 69.81 185 GLY A C 1
ATOM 1436 O O . GLY A 1 185 ? -0.216 -5.853 10.032 1.00 69.81 185 GLY A O 1
ATOM 1437 N N . GLY A 1 186 ? 1.680 -5.562 8.847 1.00 78.50 186 GLY A N 1
ATOM 1438 C CA . GLY A 1 186 ? 2.117 -6.963 8.818 1.00 78.50 186 GLY A CA 1
ATOM 1439 C C . GLY A 1 186 ? 1.711 -7.737 7.561 1.00 78.50 186 GLY A C 1
ATOM 1440 O O . GLY A 1 186 ? 2.243 -8.829 7.328 1.00 78.50 186 GLY A O 1
ATOM 1441 N N . ASP A 1 187 ? 0.829 -7.167 6.742 1.00 83.25 187 ASP A N 1
ATOM 1442 C CA . ASP A 1 187 ? 0.471 -7.715 5.436 1.00 83.25 187 ASP A CA 1
ATOM 1443 C C . ASP A 1 187 ? 1.626 -7.543 4.444 1.00 83.25 187 ASP A C 1
ATOM 1445 O O . ASP A 1 187 ? 2.459 -6.641 4.576 1.00 83.25 187 ASP A O 1
ATOM 1449 N N . ASP A 1 188 ? 1.702 -8.440 3.466 1.00 88.31 188 ASP A N 1
ATOM 1450 C CA . ASP A 1 188 ? 2.697 -8.339 2.405 1.00 88.31 188 ASP A CA 1
ATOM 1451 C C . ASP A 1 188 ? 2.255 -7.332 1.351 1.00 88.31 188 ASP A C 1
ATOM 1453 O O . ASP A 1 188 ? 1.073 -7.211 1.030 1.00 88.31 188 ASP A O 1
ATOM 1457 N N . ASN A 1 189 ? 3.226 -6.603 0.812 1.00 90.62 189 ASN A N 1
ATOM 1458 C CA . ASN A 1 189 ? 2.989 -5.652 -0.249 1.00 90.62 189 ASN A CA 1
ATOM 1459 C C . ASN A 1 189 ? 2.642 -6.383 -1.551 1.00 90.62 189 ASN A C 1
ATOM 1461 O O . ASN A 1 189 ? 3.516 -7.076 -2.077 1.00 90.62 189 ASN A O 1
ATOM 1465 N N . PRO A 1 190 ? 1.418 -6.250 -2.090 1.00 92.56 190 PRO A N 1
ATOM 1466 C CA . PRO A 1 190 ? 1.032 -6.980 -3.292 1.00 92.56 190 PRO A CA 1
ATOM 1467 C C . PRO A 1 190 ? 1.797 -6.498 -4.530 1.00 92.56 190 PRO A C 1
ATOM 1469 O O . PRO A 1 190 ? 2.220 -7.300 -5.354 1.00 92.56 190 PRO A O 1
ATOM 1472 N N . VAL A 1 191 ? 2.023 -5.185 -4.617 1.00 94.31 191 VAL A N 1
ATOM 1473 C CA . VAL A 1 191 ? 2.513 -4.494 -5.812 1.00 94.31 191 VAL A CA 1
ATOM 1474 C C . VAL A 1 191 ? 3.725 -3.656 -5.446 1.00 94.31 191 VAL A C 1
ATOM 1476 O O . VAL A 1 191 ? 3.738 -2.977 -4.417 1.00 94.31 191 VAL A O 1
ATOM 1479 N N . ALA A 1 192 ? 4.758 -3.676 -6.284 1.00 95.00 192 ALA A N 1
ATOM 1480 C CA . ALA A 1 192 ? 5.913 -2.823 -6.060 1.00 95.00 192 ALA A CA 1
ATOM 1481 C C . ALA A 1 192 ? 5.574 -1.390 -6.480 1.00 95.00 192 ALA A C 1
ATOM 1483 O O . ALA A 1 192 ? 5.131 -1.157 -7.602 1.00 95.00 192 ALA A O 1
ATOM 1484 N N . VAL A 1 193 ? 5.790 -0.423 -5.593 1.00 95.31 193 VAL A N 1
ATOM 1485 C CA . VAL A 1 193 ? 5.519 0.987 -5.883 1.00 95.31 193 VAL A CA 1
ATOM 1486 C C . VAL A 1 193 ? 6.840 1.735 -5.984 1.00 95.31 193 VAL A C 1
ATOM 1488 O O . VAL A 1 193 ? 7.617 1.746 -5.027 1.00 95.31 193 VAL A O 1
ATOM 1491 N N . ILE A 1 194 ? 7.096 2.353 -7.135 1.00 95.44 194 ILE A N 1
ATOM 1492 C CA . ILE A 1 194 ? 8.323 3.089 -7.425 1.00 95.44 194 ILE A CA 1
ATOM 1493 C C . ILE A 1 194 ? 8.032 4.586 -7.436 1.00 95.44 194 ILE A C 1
ATOM 1495 O O . ILE A 1 194 ? 7.262 5.099 -8.244 1.00 95.44 194 ILE A O 1
ATOM 1499 N N . GLN A 1 195 ? 8.699 5.294 -6.543 1.00 94.44 195 GLN A N 1
ATOM 1500 C CA . GLN A 1 195 ? 8.727 6.740 -6.487 1.00 94.44 195 GLN A CA 1
ATOM 1501 C C . GLN A 1 195 ? 9.774 7.273 -7.461 1.00 94.44 195 GLN A C 1
ATOM 1503 O O . GLN A 1 195 ? 10.941 6.885 -7.400 1.00 94.44 195 GLN A O 1
ATOM 1508 N N . VAL A 1 196 ? 9.382 8.223 -8.307 1.00 92.88 196 VAL A N 1
ATOM 1509 C CA . VAL A 1 196 ? 10.288 8.968 -9.185 1.00 92.88 196 VAL A CA 1
ATOM 1510 C C . VAL A 1 196 ? 10.194 10.464 -8.860 1.00 92.88 196 VAL A C 1
ATOM 1512 O O . VAL A 1 196 ? 9.097 11.022 -8.842 1.00 92.88 196 VAL A O 1
ATOM 1515 N N . PRO A 1 197 ? 11.319 11.159 -8.613 1.00 90.06 197 PRO A N 1
ATOM 1516 C CA . PRO A 1 197 ? 11.299 12.599 -8.395 1.00 90.06 197 PRO A CA 1
ATOM 1517 C C . PRO A 1 197 ? 10.795 13.364 -9.616 1.00 90.06 197 PRO A C 1
ATOM 1519 O O . PRO A 1 197 ? 11.208 13.083 -10.747 1.00 90.06 197 PRO A O 1
ATOM 1522 N N . ARG A 1 198 ? 9.945 14.372 -9.399 1.00 87.12 198 ARG A N 1
ATOM 1523 C CA . ARG A 1 198 ? 9.350 15.168 -10.487 1.00 87.12 198 ARG A CA 1
ATOM 1524 C C . ARG A 1 198 ? 10.404 15.794 -11.397 1.00 87.12 198 ARG A C 1
ATOM 1526 O O . ARG A 1 198 ? 10.227 15.825 -12.609 1.00 87.12 198 ARG A O 1
ATOM 1533 N N . GLU A 1 199 ? 11.504 16.270 -10.831 1.00 83.88 199 GLU A N 1
ATOM 1534 C CA . GLU A 1 199 ? 12.606 16.881 -11.569 1.00 83.88 199 GLU A CA 1
ATOM 1535 C C . GLU A 1 199 ? 13.361 15.885 -12.457 1.00 83.88 199 GLU A C 1
ATOM 1537 O O . GLU A 1 199 ? 13.921 16.285 -13.474 1.00 83.88 199 GLU A O 1
ATOM 1542 N N . ARG A 1 200 ? 13.335 14.584 -12.132 1.00 84.44 200 ARG A N 1
ATOM 1543 C CA . ARG A 1 200 ? 13.984 13.546 -12.946 1.00 84.44 200 ARG A CA 1
ATOM 1544 C C . ARG A 1 200 ? 13.160 13.131 -14.156 1.00 84.44 200 ARG A C 1
ATOM 1546 O O . ARG A 1 200 ? 13.727 12.531 -15.062 1.00 84.44 200 ARG A O 1
ATOM 1553 N N . MET A 1 201 ? 11.877 13.497 -14.206 1.00 83.75 201 MET A N 1
ATOM 1554 C CA . MET A 1 201 ? 11.019 13.288 -15.380 1.00 83.75 201 MET A CA 1
ATOM 1555 C C . MET A 1 201 ? 11.485 14.088 -16.603 1.00 83.75 201 MET A C 1
ATOM 1557 O O . MET A 1 201 ? 11.087 13.783 -17.724 1.00 83.75 201 MET A O 1
ATOM 1561 N N . VAL A 1 202 ? 12.323 15.110 -16.402 1.00 79.94 202 VAL A N 1
ATOM 1562 C CA . VAL A 1 202 ? 12.894 15.930 -17.472 1.00 79.94 202 VAL A CA 1
ATOM 1563 C C . VAL A 1 202 ? 14.371 15.565 -17.644 1.00 79.94 202 VAL A C 1
ATOM 1565 O O . VAL A 1 202 ? 15.200 15.876 -16.794 1.00 79.94 202 VAL A O 1
ATOM 1568 N N . GLY A 1 203 ? 14.710 14.908 -18.757 1.00 75.94 203 GLY A N 1
ATOM 1569 C CA . GLY A 1 203 ? 16.083 14.515 -19.106 1.00 75.94 203 GLY A CA 1
ATOM 1570 C C . GLY A 1 203 ? 16.299 12.998 -19.178 1.00 75.94 203 GLY A C 1
ATOM 1571 O O . GLY A 1 203 ? 15.351 12.221 -19.217 1.00 75.94 203 GLY A O 1
ATOM 1572 N N . SER A 1 204 ? 17.561 12.558 -19.216 1.00 71.56 204 SER A N 1
ATOM 1573 C CA . SER A 1 204 ? 17.939 11.142 -19.401 1.00 71.56 204 SER A CA 1
ATOM 1574 C C . SER A 1 204 ? 17.980 10.311 -18.108 1.00 71.56 204 SER A C 1
ATOM 1576 O O . SER A 1 204 ? 18.182 9.098 -18.154 1.00 71.56 204 SER A O 1
ATOM 1578 N N . GLY A 1 205 ? 17.794 10.941 -16.944 1.00 81.38 205 GLY A N 1
ATOM 1579 C CA . GLY A 1 205 ? 17.976 10.304 -15.635 1.00 81.38 205 GLY A CA 1
ATOM 1580 C C . GLY A 1 205 ? 16.823 9.409 -15.169 1.00 81.38 205 GLY A C 1
ATOM 1581 O O . GLY A 1 205 ? 17.046 8.566 -14.296 1.00 81.38 205 GLY A O 1
ATOM 1582 N N . VAL A 1 206 ? 15.614 9.564 -15.729 1.00 86.81 206 VAL A N 1
ATOM 1583 C CA . VAL A 1 206 ? 14.422 8.806 -15.302 1.00 86.81 206 VAL A CA 1
ATOM 1584 C C . VAL A 1 206 ? 14.585 7.308 -15.525 1.00 86.81 206 VAL A C 1
ATOM 1586 O O . VAL A 1 206 ? 14.390 6.543 -14.589 1.00 86.81 206 VAL A O 1
ATOM 1589 N N . ALA A 1 207 ? 15.022 6.891 -16.716 1.00 87.25 207 ALA A N 1
ATOM 1590 C CA . ALA A 1 207 ? 15.145 5.477 -17.055 1.00 87.25 207 ALA A CA 1
ATOM 1591 C C . ALA A 1 207 ? 16.196 4.781 -16.179 1.00 87.25 207 ALA A C 1
ATOM 1593 O O . ALA A 1 207 ? 15.916 3.747 -15.588 1.00 87.25 207 ALA A O 1
ATOM 1594 N N . SER A 1 208 ? 17.380 5.382 -16.019 1.00 89.19 208 SER A N 1
ATOM 1595 C CA . SER A 1 208 ? 18.434 4.821 -15.161 1.00 89.19 208 SER A CA 1
ATOM 1596 C C . SER A 1 208 ? 17.990 4.717 -13.697 1.00 89.19 208 SER A C 1
ATOM 1598 O O . SER A 1 208 ? 18.191 3.684 -13.062 1.00 89.19 208 SER A O 1
ATOM 1600 N N . SER A 1 209 ? 17.316 5.751 -13.175 1.00 90.56 209 SER A N 1
ATOM 1601 C CA . SER A 1 209 ? 16.787 5.732 -11.804 1.00 90.56 209 SER A CA 1
ATOM 1602 C C . SER A 1 209 ? 15.713 4.657 -11.634 1.00 90.56 209 SER A C 1
ATOM 1604 O O . SER A 1 209 ? 15.745 3.911 -10.665 1.00 90.56 209 SER A O 1
ATOM 1606 N N . LEU A 1 210 ? 14.790 4.548 -12.591 1.00 93.56 210 LEU A N 1
ATOM 1607 C CA . LEU A 1 210 ? 13.727 3.550 -12.568 1.00 93.56 210 LEU A CA 1
ATOM 1608 C C . LEU A 1 210 ? 14.299 2.129 -12.587 1.00 93.56 210 LEU A C 1
ATOM 1610 O O . LEU A 1 210 ? 13.943 1.313 -11.745 1.00 93.56 210 LEU A O 1
ATOM 1614 N N . ILE A 1 211 ? 15.225 1.844 -13.503 1.00 93.62 211 ILE A N 1
ATOM 1615 C CA . ILE A 1 211 ? 15.837 0.516 -13.623 1.00 93.62 211 ILE A CA 1
ATOM 1616 C C . ILE A 1 211 ? 16.700 0.180 -12.398 1.00 93.62 211 ILE A C 1
ATOM 1618 O O . ILE A 1 211 ? 16.737 -0.976 -11.980 1.00 93.62 211 ILE A O 1
ATOM 1622 N N . HIS A 1 212 ? 17.335 1.172 -11.763 1.00 93.19 212 HIS A N 1
ATOM 1623 C CA . HIS A 1 212 ? 18.009 0.971 -10.478 1.00 93.19 212 HIS A CA 1
ATOM 1624 C C . HIS A 1 212 ? 17.036 0.468 -9.400 1.00 93.19 212 HIS A C 1
ATOM 1626 O O . HIS A 1 212 ? 17.325 -0.516 -8.719 1.00 93.19 212 HIS A O 1
ATOM 1632 N N . GLU A 1 213 ? 15.864 1.097 -9.287 1.00 95.12 213 GLU A N 1
ATOM 1633 C CA . GLU A 1 213 ? 14.818 0.680 -8.352 1.00 95.12 213 GLU A CA 1
ATOM 1634 C C . GLU A 1 213 ? 14.245 -0.708 -8.682 1.00 95.12 213 GLU A C 1
ATOM 1636 O O . GLU A 1 213 ? 14.069 -1.540 -7.789 1.00 95.12 213 GLU A O 1
ATOM 1641 N N . VAL A 1 214 ? 14.027 -1.008 -9.965 1.00 94.19 214 VAL A N 1
ATOM 1642 C CA . VAL A 1 214 ? 13.606 -2.344 -10.428 1.00 94.19 214 VAL A CA 1
ATOM 1643 C C . VAL A 1 214 ? 14.636 -3.414 -10.057 1.00 94.19 214 VAL A C 1
ATOM 1645 O O . VAL A 1 214 ? 14.267 -4.508 -9.629 1.00 94.19 214 VAL A O 1
ATOM 1648 N N . GLY A 1 215 ? 15.930 -3.094 -10.127 1.00 92.19 215 GLY A N 1
ATOM 1649 C CA . GLY A 1 215 ? 16.999 -3.986 -9.678 1.00 92.19 215 GLY A CA 1
ATOM 1650 C C . GLY A 1 215 ? 16.849 -4.400 -8.210 1.00 92.19 215 GLY A C 1
ATOM 1651 O O . GLY A 1 215 ? 17.031 -5.574 -7.880 1.00 92.19 215 GLY A O 1
ATOM 1652 N N . HIS A 1 216 ? 16.430 -3.486 -7.325 1.00 92.56 216 HIS A N 1
ATOM 1653 C CA . HIS A 1 216 ? 16.139 -3.832 -5.926 1.00 92.56 216 HIS A CA 1
ATOM 1654 C C . HIS A 1 216 ? 14.966 -4.812 -5.808 1.00 92.56 216 HIS A C 1
ATOM 1656 O O . HIS A 1 216 ? 15.013 -5.714 -4.968 1.00 92.56 216 HIS A O 1
ATOM 1662 N N . GLN A 1 217 ? 13.931 -4.683 -6.648 1.00 93.44 217 GLN A N 1
ATOM 1663 C CA . GLN A 1 217 ? 12.839 -5.664 -6.704 1.00 93.44 217 GLN A CA 1
ATOM 1664 C C . GLN A 1 217 ? 13.332 -7.036 -7.177 1.00 93.44 217 GLN A C 1
ATOM 1666 O O . GLN A 1 217 ? 12.950 -8.053 -6.594 1.00 93.44 217 GLN A O 1
ATOM 1671 N N . ALA A 1 218 ? 14.194 -7.086 -8.193 1.00 91.44 218 ALA A N 1
ATOM 1672 C CA . ALA A 1 218 ? 14.751 -8.341 -8.699 1.00 91.44 218 ALA A CA 1
ATOM 1673 C C . ALA A 1 218 ? 15.552 -9.083 -7.614 1.00 91.44 218 ALA A C 1
ATOM 1675 O O . ALA A 1 218 ? 15.344 -10.275 -7.383 1.00 91.44 218 ALA A O 1
ATOM 1676 N N . VAL A 1 219 ? 16.412 -8.364 -6.884 1.00 89.38 219 VAL A N 1
ATOM 1677 C CA . VAL A 1 219 ? 17.212 -8.913 -5.773 1.00 89.38 219 VAL A CA 1
ATOM 1678 C C . VAL A 1 219 ? 16.326 -9.488 -4.662 1.00 89.38 219 VAL A C 1
ATOM 1680 O O . VAL A 1 219 ? 16.618 -10.567 -4.136 1.00 89.38 219 VAL A O 1
ATOM 1683 N N . GLU A 1 220 ? 15.240 -8.794 -4.312 1.00 89.62 220 GLU A N 1
ATOM 1684 C CA . GLU A 1 220 ? 14.267 -9.271 -3.322 1.00 89.62 220 GLU A CA 1
ATOM 1685 C C . GLU A 1 220 ? 13.535 -10.528 -3.801 1.00 89.62 220 GLU A C 1
ATOM 1687 O O . GLU A 1 220 ? 13.402 -11.490 -3.047 1.00 89.62 220 GLU A O 1
ATOM 1692 N N . SER A 1 221 ? 13.133 -10.556 -5.070 1.00 88.06 221 SER A N 1
ATOM 1693 C CA . SER A 1 221 ? 12.395 -11.675 -5.668 1.00 88.06 221 SER A CA 1
ATOM 1694 C C . SER A 1 221 ? 13.234 -12.953 -5.767 1.00 88.06 221 SER A C 1
ATOM 1696 O O . SER A 1 221 ? 12.699 -14.055 -5.698 1.00 88.06 221 SER A O 1
ATOM 1698 N N . LEU A 1 222 ? 14.560 -12.817 -5.869 1.00 87.12 222 LEU A N 1
ATOM 1699 C CA . LEU A 1 222 ? 15.517 -13.926 -5.794 1.00 87.12 222 LEU A CA 1
ATOM 1700 C C . LEU A 1 222 ? 15.879 -14.318 -4.349 1.00 87.12 222 LEU A C 1
ATOM 1702 O O . LEU A 1 222 ? 16.675 -15.234 -4.132 1.00 87.12 222 LEU A O 1
ATOM 1706 N N . HIS A 1 223 ? 15.340 -13.617 -3.348 1.00 86.06 223 HIS A N 1
ATOM 1707 C CA . HIS A 1 223 ? 15.659 -13.782 -1.928 1.00 86.06 223 HIS A CA 1
ATOM 1708 C C . HIS A 1 223 ? 17.165 -13.721 -1.615 1.00 86.06 223 HIS A C 1
ATOM 1710 O O . HIS A 1 223 ? 17.628 -14.296 -0.623 1.00 86.06 223 HIS A O 1
ATOM 1716 N N . VAL A 1 224 ? 17.946 -12.999 -2.427 1.00 83.94 224 VAL A N 1
ATOM 1717 C CA . VAL A 1 224 ? 19.414 -12.930 -2.307 1.00 83.94 224 VAL A CA 1
ATOM 1718 C C . VAL A 1 224 ? 19.817 -12.420 -0.926 1.00 83.94 224 VAL A C 1
ATOM 1720 O O . VAL A 1 224 ? 20.678 -13.004 -0.274 1.00 83.94 224 VAL A O 1
ATOM 1723 N N . SER A 1 225 ? 19.133 -11.394 -0.417 1.00 81.56 225 SER A N 1
ATOM 1724 C CA . SER A 1 225 ? 19.377 -10.841 0.920 1.00 81.56 225 SER A CA 1
ATOM 1725 C C . SER A 1 225 ? 19.213 -11.881 2.034 1.00 81.56 225 SER A C 1
ATOM 1727 O O . SER A 1 225 ? 20.002 -11.909 2.982 1.00 81.56 225 SER A O 1
ATOM 1729 N N . ALA A 1 226 ? 18.210 -12.759 1.929 1.00 84.25 226 ALA A N 1
ATOM 1730 C CA . ALA A 1 226 ? 17.987 -13.824 2.903 1.00 84.25 226 ALA A CA 1
ATOM 1731 C C . ALA A 1 226 ? 19.081 -14.898 2.819 1.00 84.25 226 ALA A C 1
ATOM 1733 O O . ALA A 1 226 ? 19.565 -15.367 3.851 1.00 84.25 226 ALA A O 1
ATOM 1734 N N . GLN A 1 227 ? 19.514 -15.244 1.603 1.00 85.38 227 GLN A N 1
ATOM 1735 C CA . GLN A 1 227 ? 20.601 -16.197 1.381 1.00 85.38 227 GLN A CA 1
ATOM 1736 C C . GLN A 1 227 ? 21.945 -15.665 1.895 1.00 85.38 227 GLN A C 1
ATOM 1738 O O . GLN A 1 227 ? 22.632 -16.372 2.629 1.00 85.38 227 GLN A O 1
ATOM 1743 N N . ILE A 1 228 ? 22.284 -14.403 1.602 1.00 85.06 228 ILE A N 1
ATOM 1744 C CA . ILE A 1 228 ? 23.502 -13.749 2.106 1.00 85.06 228 ILE A CA 1
ATOM 1745 C C . ILE A 1 228 ? 23.474 -13.678 3.631 1.00 85.06 228 ILE A C 1
ATOM 1747 O O . ILE A 1 228 ? 24.450 -14.045 4.278 1.00 85.06 228 ILE A O 1
ATOM 1751 N N . ARG A 1 229 ? 22.349 -13.269 4.235 1.00 86.06 229 ARG A N 1
ATOM 1752 C CA . ARG A 1 229 ? 22.205 -13.255 5.698 1.00 86.06 229 ARG A CA 1
ATOM 1753 C C . ARG A 1 229 ? 22.459 -14.639 6.294 1.00 86.06 229 ARG A C 1
ATOM 1755 O O . ARG A 1 229 ? 23.171 -14.753 7.287 1.00 86.06 229 ARG A O 1
ATOM 1762 N N . LYS A 1 230 ? 21.885 -15.687 5.698 1.00 88.50 230 LYS A N 1
ATOM 1763 C CA . LYS A 1 230 ? 22.093 -17.068 6.143 1.00 88.50 230 LYS A CA 1
ATOM 1764 C C . LYS A 1 230 ? 23.568 -17.468 6.049 1.00 88.50 230 LYS A C 1
ATOM 1766 O O . LYS A 1 230 ? 24.077 -18.046 7.002 1.00 88.50 230 LYS A O 1
ATOM 1771 N N . LEU A 1 231 ? 24.240 -17.113 4.953 1.00 88.31 231 LEU A N 1
ATOM 1772 C CA . LEU A 1 231 ? 25.659 -17.396 4.728 1.00 88.31 231 LEU A CA 1
ATOM 1773 C C . LEU A 1 231 ? 26.571 -16.659 5.723 1.00 88.31 231 LEU A C 1
ATOM 1775 O O . LEU A 1 231 ? 27.494 -17.250 6.269 1.00 88.31 231 LEU A O 1
ATOM 1779 N N . LEU A 1 232 ? 26.276 -15.392 6.021 1.00 86.25 232 LEU A N 1
ATOM 1780 C CA . LEU A 1 232 ? 27.013 -14.610 7.021 1.00 86.25 232 LEU A CA 1
ATOM 1781 C C . LEU A 1 232 ? 26.812 -15.135 8.453 1.00 86.25 232 LEU A C 1
ATOM 1783 O O . LEU A 1 232 ? 27.659 -14.908 9.313 1.00 86.25 232 LEU A O 1
ATOM 1787 N N . HIS A 1 233 ? 25.697 -15.820 8.729 1.00 84.31 233 HIS A N 1
ATOM 1788 C CA . HIS A 1 233 ? 25.433 -16.446 10.028 1.00 84.31 233 HIS A CA 1
ATOM 1789 C C . HIS A 1 233 ? 25.905 -17.902 10.131 1.00 84.31 233 HIS A C 1
ATOM 1791 O O . HIS A 1 233 ? 26.068 -18.396 11.250 1.00 84.31 233 HIS A O 1
ATOM 1797 N N . SER A 1 234 ? 26.127 -18.606 9.016 1.00 81.44 234 SER A N 1
ATOM 1798 C CA . SER A 1 234 ? 26.815 -19.896 9.052 1.00 81.44 234 SER A CA 1
ATOM 1799 C C . SER A 1 234 ? 28.278 -19.662 9.412 1.00 81.44 234 SER A C 1
ATOM 1801 O O . SER A 1 234 ? 28.967 -18.891 8.752 1.00 81.44 234 SER A O 1
ATOM 1803 N N . LYS A 1 235 ? 28.753 -20.327 10.469 1.00 61.38 235 LYS A N 1
ATOM 1804 C CA . LYS A 1 235 ? 30.117 -20.200 11.010 1.00 61.38 235 LYS A CA 1
ATOM 1805 C C . LYS A 1 235 ? 31.239 -20.634 10.049 1.00 61.38 235 LYS A C 1
ATOM 1807 O O . LYS A 1 235 ? 32.393 -20.571 10.442 1.00 61.38 235 LYS A O 1
ATOM 1812 N N . ASP A 1 236 ? 30.915 -21.026 8.821 1.00 62.31 236 ASP A N 1
ATOM 1813 C CA . ASP A 1 236 ? 31.851 -21.549 7.821 1.00 62.31 236 ASP A CA 1
ATOM 1814 C C . ASP A 1 236 ? 32.485 -20.447 6.942 1.00 62.31 236 ASP A C 1
ATOM 1816 O O . ASP A 1 236 ? 33.064 -20.743 5.900 1.00 62.31 236 ASP A O 1
ATOM 1820 N N . PHE A 1 237 ? 32.348 -19.169 7.325 1.00 52.97 237 PHE A N 1
ATOM 1821 C CA . PHE A 1 237 ? 32.905 -18.018 6.592 1.00 52.97 237 PHE A CA 1
ATOM 1822 C C . PHE A 1 237 ? 34.182 -17.419 7.227 1.00 52.97 237 PHE A C 1
ATOM 1824 O O . PHE A 1 237 ? 34.598 -16.321 6.857 1.00 52.97 237 PHE A O 1
ATOM 1831 N N . LEU A 1 238 ? 34.807 -18.135 8.169 1.00 49.41 238 LEU A N 1
ATOM 1832 C CA . LEU A 1 238 ? 36.154 -17.891 8.711 1.00 49.41 238 LEU A CA 1
ATOM 1833 C C . LEU A 1 238 ? 36.938 -19.204 8.719 1.00 49.41 238 LEU A C 1
ATOM 1835 O O . LEU A 1 238 ? 38.167 -19.135 8.500 1.00 49.41 238 LEU A O 1
#